Protein AF-A0A150UPK7-F1 (afdb_monomer_lite)

Foldseek 3Di:
DDQDPPDDQFDHLDDWQKDKDKWWWDDDPPDTHTDDPVRDDPPDDTDIFMKMKGFPDPADWDWDDDPVDIDIDGPDDDGDMDIQRGRDPVSNVCCCQVPPPHDDDDDDPLVPWAEDEDEPCLDDVSVVVVVVVCVVVVPDHSYYDYDCNPDDDDDPPVQVQFDADPVGHFQWFQDQQGIDTHGDPVDPRNVVVVVVVVVVVCVVPNDDDDDDPCPSVDGQADTGCPDPPCVRHPDDDDPPDDPDSVVSVVSVVVVVVVVVPDDDDDDDDDDDFDDDDPDDDDPPDPPRDPDTD

pLDDT: mean 74.43, std 22.25, range [25.3, 97.19]

Secondary structure (DSSP, 8-state):
----TT-TTS--S----EEEEEEEEEE-SS-EEEE-GGG--TT---EEEEEEEEE---S-EEEEEETTEEEEEESSS---EEEE--SSHHHHHHHHIIIII-PPPPPPGGGGS-EE--TT--SHHHHHHHHHHHHHTT----EE---GGG------GGGT-B-B-TTSSB-EEEETTEEEE-B-TTSTTHHHHHHHHHHHHHHHS--S-----STTT--SSSS-TTSS-TTTS-----TTS---THHHHHHHHHHHHHHTT-PPPP---------PPTT---SSS-S------

Sequence (293 aa):
NGDNANTVDRNIYGKHPVYYNTRYYTDGNNASTYVPWSQATLGGSYTSKTHAVHYRNAHAHEILLKPEGLAWRTLGGNIGLYLYAGPSMEKATQQYQSSTIGLPSMMQYWIFGYLQCRWGYNNWSAVEDVLANFEKFRIPLETQWNDIDWMYQLRGNDVGAFLLNPNGSEYIGAVWPGYTVFPDWLGSNTNDWWIKELTLSYQKVKFDGLWIDMSEVSSFCVGSCGSTNLTQNPVVGSISDQMNVTDAASASAYAVSIAATAAPLSSTTSYLRTTPTPGARNINYSPYAINNI

Structure (mmCIF, N/CA/C/O backbone):
data_AF-A0A150UPK7-F1
#
_entry.id   AF-A0A150UPK7-F1
#
loop_
_atom_site.group_PDB
_atom_site.id
_atom_site.type_symbol
_atom_site.label_atom_id
_atom_site.label_alt_id
_atom_site.label_comp_id
_atom_site.label_asym_id
_atom_site.label_entity_id
_atom_site.label_seq_id
_atom_site.pdbx_PDB_ins_code
_atom_site.Cartn_x
_atom_site.Cartn_y
_atom_site.Cartn_z
_atom_site.occupancy
_atom_site.B_iso_or_equiv
_atom_site.auth_seq_id
_atom_site.auth_comp_id
_atom_site.auth_asym_id
_atom_site.auth_atom_id
_atom_site.pdbx_PDB_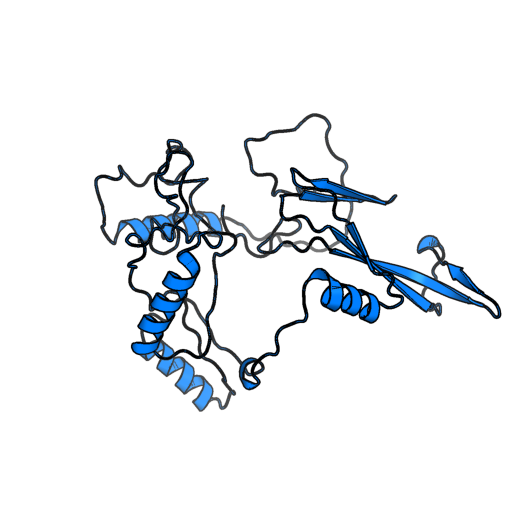model_num
ATOM 1 N N . ASN A 1 1 ? -19.643 -1.940 -1.070 1.00 45.66 1 ASN A N 1
ATOM 2 C CA . ASN A 1 1 ? -18.302 -2.316 -1.571 1.00 45.66 1 ASN A CA 1
ATOM 3 C C . ASN A 1 1 ? -17.786 -3.412 -0.663 1.00 45.66 1 ASN A C 1
ATOM 5 O O . ASN A 1 1 ? -17.388 -3.100 0.446 1.00 45.66 1 ASN A O 1
ATOM 9 N N . GLY A 1 2 ? -17.890 -4.679 -1.066 1.00 49.50 2 GLY A N 1
ATOM 10 C CA . GLY A 1 2 ? -17.335 -5.771 -0.265 1.00 49.50 2 GLY A CA 1
ATOM 11 C C . GLY A 1 2 ? -15.839 -5.888 -0.524 1.00 49.50 2 GLY A C 1
ATOM 12 O O . GLY A 1 2 ? -15.451 -6.052 -1.682 1.00 49.50 2 GLY A O 1
ATOM 13 N N . ASP A 1 3 ? -15.038 -5.779 0.533 1.00 57.06 3 ASP A N 1
ATOM 14 C CA . ASP A 1 3 ? -13.669 -6.294 0.572 1.00 57.06 3 ASP A CA 1
ATOM 15 C C . ASP A 1 3 ? -13.692 -7.743 0.059 1.00 57.06 3 ASP A C 1
ATOM 17 O O . ASP A 1 3 ? -14.458 -8.571 0.559 1.00 57.06 3 ASP A O 1
ATOM 21 N N . ASN A 1 4 ? -12.938 -8.023 -1.005 1.00 61.72 4 ASN A N 1
ATOM 22 C CA . ASN A 1 4 ? -12.944 -9.333 -1.636 1.00 61.72 4 ASN A CA 1
ATOM 23 C C . ASN A 1 4 ? -11.527 -9.895 -1.716 1.00 61.72 4 ASN A C 1
ATOM 25 O O . ASN A 1 4 ? -10.718 -9.477 -2.550 1.00 61.72 4 ASN A O 1
ATOM 29 N N . ALA A 1 5 ? -11.261 -10.871 -0.852 1.00 59.59 5 ALA A N 1
ATOM 30 C CA . ALA A 1 5 ? -9.961 -11.499 -0.719 1.00 59.59 5 ALA A CA 1
ATOM 31 C C . ALA A 1 5 ? -9.532 -12.209 -2.015 1.00 59.59 5 ALA A C 1
ATOM 33 O O . ALA A 1 5 ? -10.240 -13.065 -2.544 1.00 59.59 5 ALA A O 1
ATOM 34 N N . ASN A 1 6 ? -8.325 -11.885 -2.492 1.00 64.00 6 ASN A N 1
ATOM 35 C CA . ASN A 1 6 ? -7.583 -12.634 -3.519 1.00 64.00 6 ASN A CA 1
ATOM 36 C C . ASN A 1 6 ? -8.347 -12.929 -4.819 1.00 64.00 6 ASN A C 1
ATOM 38 O O . ASN A 1 6 ? -8.240 -14.012 -5.398 1.00 64.00 6 ASN A O 1
ATOM 42 N N . THR A 1 7 ? -9.096 -11.952 -5.320 1.00 73.12 7 THR A N 1
ATOM 43 C CA . THR A 1 7 ? -9.734 -12.078 -6.631 1.00 73.12 7 THR A CA 1
ATOM 44 C C . THR A 1 7 ? -8.713 -11.915 -7.758 1.00 73.12 7 THR A C 1
ATOM 46 O O . THR A 1 7 ? -7.941 -10.958 -7.799 1.00 73.12 7 THR A O 1
ATOM 49 N N . VAL A 1 8 ? -8.700 -12.871 -8.690 1.00 75.00 8 VAL A N 1
ATOM 50 C CA . VAL A 1 8 ? -7.857 -12.794 -9.889 1.00 75.00 8 VAL A CA 1
ATOM 51 C C . VAL A 1 8 ? -8.415 -11.714 -10.807 1.00 75.00 8 VAL A C 1
ATOM 53 O O . VAL A 1 8 ? -9.618 -11.684 -11.074 1.00 75.00 8 VAL A O 1
ATOM 56 N N . ASP A 1 9 ? -7.532 -10.829 -11.268 1.00 79.25 9 ASP A N 1
ATOM 57 C CA . ASP A 1 9 ? -7.854 -9.731 -12.176 1.00 79.25 9 ASP A CA 1
ATOM 58 C C . ASP A 1 9 ? -8.981 -8.817 -11.655 1.00 79.25 9 ASP A C 1
ATOM 60 O O . ASP A 1 9 ? -9.806 -8.295 -12.390 1.00 79.25 9 ASP A O 1
ATOM 64 N N . ARG A 1 10 ? -9.036 -8.543 -10.357 1.00 78.19 10 ARG A N 1
ATOM 65 C CA . ARG A 1 10 ? -9.811 -7.394 -9.869 1.00 78.19 10 ARG A CA 1
ATOM 66 C C . ARG A 1 10 ? -8.894 -6.429 -9.153 1.00 78.19 10 ARG A C 1
ATOM 68 O O . ARG A 1 10 ? -7.790 -6.771 -8.735 1.00 78.19 10 ARG A O 1
ATOM 75 N N . ASN A 1 11 ? -9.339 -5.185 -9.054 1.00 76.88 11 ASN A N 1
ATOM 76 C CA . ASN A 1 11 ? -8.731 -4.266 -8.110 1.00 76.88 11 ASN A CA 1
ATOM 77 C C . ASN A 1 11 ? -8.921 -4.812 -6.692 1.00 76.88 11 ASN A C 1
ATOM 79 O O . ASN A 1 11 ? -9.962 -5.372 -6.352 1.00 76.88 11 ASN A O 1
ATOM 83 N N . ILE A 1 12 ? -7.899 -4.593 -5.883 1.00 85.19 12 ILE A N 1
ATOM 84 C CA . ILE A 1 12 ? -7.857 -4.974 -4.476 1.00 85.19 12 ILE A CA 1
ATOM 85 C C . ILE A 1 12 ? -7.716 -3.695 -3.634 1.00 85.19 12 ILE A C 1
ATOM 87 O O . ILE A 1 12 ? -8.220 -2.640 -4.019 1.00 85.19 12 ILE A O 1
ATOM 91 N N . TYR A 1 13 ? -7.009 -3.778 -2.513 1.00 85.62 13 TYR A N 1
ATOM 92 C CA . TYR A 1 13 ? -6.891 -2.744 -1.478 1.00 85.62 13 TYR A CA 1
ATOM 93 C C . TYR A 1 13 ? -6.045 -1.531 -1.875 1.00 85.62 13 TYR A C 1
ATOM 95 O O . TYR A 1 13 ? -6.253 -0.420 -1.399 1.00 85.62 13 TYR A O 1
ATOM 103 N N . GLY A 1 14 ? -5.065 -1.740 -2.757 1.00 87.75 14 GLY A N 1
ATOM 104 C CA . GLY A 1 14 ? -4.056 -0.742 -3.096 1.00 87.75 14 GLY A CA 1
ATOM 105 C C . GLY A 1 14 ? -4.049 -0.361 -4.569 1.00 87.75 14 GLY A C 1
ATOM 106 O O . GLY A 1 14 ? -4.424 -1.136 -5.451 1.00 87.75 14 GLY A O 1
ATOM 107 N N . LYS A 1 15 ? -3.539 0.840 -4.845 1.00 88.50 15 LYS A N 1
ATOM 108 C CA . LYS A 1 15 ? -3.318 1.343 -6.201 1.00 88.50 15 LYS A CA 1
ATOM 109 C C . LYS A 1 15 ? -1.916 1.928 -6.324 1.00 88.50 15 LYS A C 1
ATOM 111 O O . LYS A 1 15 ? -1.624 2.986 -5.775 1.00 88.50 15 LYS A O 1
ATOM 116 N N . HIS A 1 16 ? -1.081 1.278 -7.129 1.00 92.06 16 HIS A N 1
ATOM 117 C CA . HIS A 1 16 ? 0.285 1.718 -7.409 1.00 92.06 16 HIS A CA 1
ATOM 118 C C . HIS A 1 16 ? 0.482 1.864 -8.919 1.00 92.06 16 HIS A C 1
ATOM 120 O O . HIS A 1 16 ? 0.826 0.894 -9.592 1.00 92.06 16 HIS A O 1
ATOM 126 N N . PRO A 1 17 ? 0.243 3.061 -9.484 1.00 92.88 17 PRO A N 1
ATOM 127 C CA . PRO A 1 17 ? 0.297 3.286 -10.922 1.00 92.88 17 PRO A CA 1
ATOM 128 C C . PRO A 1 17 ? 1.735 3.435 -11.428 1.00 92.88 17 PRO A C 1
ATOM 130 O O . PRO A 1 17 ? 2.116 4.466 -11.980 1.00 92.88 17 PRO A O 1
ATOM 133 N N . VAL A 1 18 ? 2.539 2.392 -11.258 1.00 92.88 18 VAL A N 1
ATOM 134 C CA . VAL A 1 18 ? 3.932 2.314 -11.695 1.00 92.88 18 VAL A CA 1
ATOM 135 C C . VAL A 1 18 ? 4.176 0.984 -12.397 1.00 92.88 18 VAL A C 1
ATOM 137 O O . VAL A 1 18 ? 3.671 -0.051 -11.971 1.00 92.88 18 VAL A O 1
ATOM 140 N N . TYR A 1 19 ? 4.964 0.998 -13.467 1.00 93.06 19 TYR A N 1
ATOM 141 C CA . TYR A 1 19 ? 5.482 -0.227 -14.069 1.00 93.06 19 TYR A CA 1
ATOM 142 C C . TYR A 1 19 ? 6.976 -0.109 -14.351 1.00 93.06 19 TYR A C 1
ATOM 144 O O . TYR A 1 19 ? 7.507 0.980 -14.578 1.00 93.06 19 TYR A O 1
ATOM 152 N N . TYR A 1 20 ? 7.633 -1.264 -14.378 1.00 92.44 20 TYR A N 1
ATOM 153 C CA . TYR A 1 20 ? 9.029 -1.423 -14.758 1.00 92.44 20 TYR A CA 1
ATOM 154 C C . TYR A 1 20 ? 9.079 -2.156 -16.092 1.00 92.44 20 TYR A C 1
ATOM 156 O O . TYR A 1 20 ? 8.382 -3.149 -16.289 1.00 92.44 20 TYR A O 1
ATOM 164 N N . ASN A 1 21 ? 9.879 -1.654 -17.026 1.00 91.50 21 ASN A N 1
ATOM 165 C CA . ASN A 1 21 ? 10.053 -2.259 -18.338 1.00 91.50 21 ASN A CA 1
ATOM 166 C C . ASN A 1 21 ? 11.530 -2.576 -18.553 1.00 91.50 21 ASN A C 1
ATOM 168 O O . ASN A 1 21 ? 12.372 -1.682 -18.701 1.00 91.50 21 ASN A O 1
ATOM 172 N N . THR A 1 22 ? 11.809 -3.875 -18.551 1.00 89.62 22 THR A N 1
ATOM 173 C CA . THR A 1 22 ? 13.134 -4.455 -18.726 1.00 89.62 22 THR A CA 1
ATOM 174 C C . THR A 1 22 ? 13.317 -4.911 -20.166 1.00 89.62 22 THR A C 1
ATOM 176 O O . THR A 1 22 ? 12.497 -5.638 -20.723 1.00 89.62 22 THR A O 1
ATOM 179 N N . ARG A 1 23 ? 14.423 -4.483 -20.771 1.00 88.50 23 ARG A N 1
ATOM 180 C CA . ARG A 1 23 ? 14.843 -4.835 -22.127 1.00 88.50 23 ARG A CA 1
ATOM 181 C C . ARG A 1 23 ? 16.188 -5.542 -22.084 1.00 88.50 23 ARG A C 1
ATOM 183 O O . ARG A 1 23 ? 17.028 -5.216 -21.248 1.00 88.50 23 ARG A O 1
ATOM 190 N N . TYR A 1 24 ? 16.393 -6.474 -23.004 1.00 89.69 24 TYR A N 1
ATOM 191 C CA . TYR A 1 24 ? 17.600 -7.292 -23.074 1.00 89.69 24 TYR A CA 1
ATOM 192 C C . TYR A 1 24 ? 18.481 -6.866 -24.240 1.00 89.69 24 TYR A C 1
ATOM 194 O O . TYR A 1 24 ? 17.989 -6.435 -25.285 1.00 89.69 24 TYR A O 1
ATOM 202 N N . TYR A 1 25 ? 19.787 -6.971 -24.037 1.00 90.25 25 TYR A N 1
ATOM 203 C CA . TYR A 1 25 ? 20.804 -6.573 -24.993 1.00 90.25 25 TYR A CA 1
ATOM 204 C C . TYR A 1 25 ? 21.920 -7.616 -25.039 1.00 90.25 25 TYR A C 1
ATOM 206 O O . TYR A 1 25 ? 22.220 -8.239 -24.026 1.00 90.25 25 TYR A O 1
ATOM 214 N N . THR A 1 26 ? 22.570 -7.777 -26.186 1.00 89.56 26 THR A N 1
ATOM 215 C CA . THR A 1 26 ? 23.888 -8.425 -26.276 1.00 89.56 26 THR A CA 1
ATOM 216 C C . THR A 1 26 ? 24.958 -7.352 -26.359 1.00 89.56 26 THR A C 1
ATOM 218 O O . THR A 1 26 ? 24.850 -6.437 -27.183 1.00 89.56 26 THR A O 1
ATOM 221 N N . ASP A 1 27 ? 25.995 -7.466 -25.539 1.00 79.50 27 ASP A N 1
ATOM 222 C CA . ASP A 1 27 ? 27.123 -6.543 -25.580 1.00 79.50 27 ASP A CA 1
ATOM 223 C C . ASP A 1 27 ? 28.135 -7.008 -26.633 1.00 79.50 27 ASP A C 1
ATOM 225 O O . ASP A 1 27 ? 28.705 -8.092 -26.537 1.00 79.50 27 ASP A O 1
ATOM 229 N N . GLY A 1 28 ? 28.314 -6.201 -27.680 1.00 73.31 28 GLY A N 1
ATOM 230 C CA . GLY A 1 28 ? 29.394 -6.359 -28.651 1.00 73.31 28 GLY A CA 1
ATOM 231 C C . GLY A 1 28 ? 30.559 -5.417 -28.343 1.00 73.31 28 GLY A C 1
ATOM 232 O O . GLY A 1 28 ? 30.430 -4.505 -27.531 1.00 73.31 28 GLY A O 1
ATOM 233 N N . ASN A 1 29 ? 31.678 -5.582 -29.055 1.00 68.69 29 ASN A N 1
ATOM 234 C CA . ASN A 1 29 ? 32.927 -4.847 -28.793 1.00 68.69 29 ASN A CA 1
ATOM 235 C C . ASN A 1 29 ? 32.793 -3.307 -28.790 1.00 68.69 29 ASN A C 1
ATOM 237 O O . ASN A 1 29 ? 33.597 -2.656 -28.135 1.00 68.69 29 ASN A O 1
ATOM 241 N N . ASN A 1 30 ? 31.795 -2.728 -29.478 1.00 67.62 30 ASN A N 1
ATOM 242 C CA . ASN A 1 30 ? 31.611 -1.269 -29.586 1.00 67.62 30 ASN A CA 1
ATOM 243 C C . ASN A 1 30 ? 30.180 -0.761 -29.285 1.00 67.62 30 ASN A C 1
ATOM 245 O O . ASN A 1 30 ? 29.977 0.451 -29.247 1.00 67.62 30 ASN A O 1
ATOM 249 N N . ALA A 1 31 ? 29.180 -1.636 -29.098 1.00 75.81 31 ALA A N 1
ATOM 250 C CA . ALA A 1 31 ? 27.795 -1.231 -28.812 1.00 75.81 31 ALA A CA 1
ATOM 251 C C . ALA A 1 31 ? 26.940 -2.381 -28.243 1.00 75.81 31 ALA A C 1
ATOM 253 O O . ALA A 1 31 ? 27.077 -3.534 -28.657 1.00 75.81 31 ALA A O 1
ATOM 254 N N . SER A 1 32 ? 25.997 -2.049 -27.351 1.00 84.25 32 SER A N 1
ATOM 255 C CA . SER A 1 32 ? 24.926 -2.964 -26.930 1.00 84.25 32 SER A CA 1
ATOM 256 C C . SER A 1 32 ? 23.825 -3.015 -27.997 1.00 84.25 32 SER A C 1
ATOM 258 O O . SER A 1 32 ? 23.256 -1.978 -28.345 1.00 84.25 32 SER A O 1
ATOM 260 N N . THR A 1 33 ? 23.466 -4.208 -28.470 1.00 89.50 33 THR A N 1
ATOM 261 C CA . THR A 1 33 ? 22.385 -4.409 -29.457 1.00 89.50 33 THR A CA 1
ATOM 262 C C . THR A 1 33 ? 21.132 -4.934 -28.768 1.00 89.50 33 THR A C 1
ATOM 264 O O . THR A 1 33 ? 21.223 -5.885 -27.999 1.00 89.50 33 THR A O 1
ATOM 267 N N . TYR A 1 34 ? 19.973 -4.310 -29.004 1.00 90.31 34 TYR A N 1
ATOM 268 C CA . TYR A 1 34 ? 18.698 -4.744 -28.417 1.00 90.31 34 TYR A CA 1
ATOM 269 C C . TYR A 1 34 ? 18.269 -6.107 -28.970 1.00 90.31 34 TYR A C 1
ATOM 271 O O . TYR A 1 34 ? 18.292 -6.313 -30.182 1.00 90.31 34 TYR A O 1
ATOM 279 N N . VAL A 1 35 ? 17.825 -6.994 -28.080 1.00 89.88 35 VAL A N 1
ATOM 280 C CA . VAL A 1 35 ? 17.313 -8.326 -28.412 1.00 89.88 35 VAL A CA 1
ATOM 281 C C . VAL A 1 35 ? 15.818 -8.376 -28.088 1.00 89.88 35 VAL A C 1
ATOM 283 O O . VAL A 1 35 ? 15.447 -8.372 -26.908 1.00 89.88 35 VAL A O 1
ATOM 286 N N . PRO A 1 36 ? 14.931 -8.409 -29.098 1.00 85.75 36 PRO A N 1
ATOM 287 C CA . PRO A 1 36 ? 13.516 -8.644 -28.861 1.00 85.75 36 PRO A CA 1
ATOM 288 C C . PRO A 1 36 ? 13.294 -10.082 -28.382 1.00 85.75 36 PRO A C 1
ATOM 290 O O . PRO A 1 36 ? 14.027 -10.996 -28.754 1.00 85.75 36 PRO A O 1
ATOM 293 N N . TRP A 1 37 ? 12.233 -10.294 -27.599 1.00 76.75 37 TRP A N 1
ATOM 294 C CA . TRP A 1 37 ? 11.854 -11.614 -27.075 1.00 76.75 37 TRP A CA 1
ATOM 295 C C . TRP A 1 37 ? 11.824 -12.710 -28.152 1.00 76.75 37 TRP A C 1
ATOM 297 O O . TRP A 1 37 ? 12.321 -13.806 -27.925 1.00 76.75 37 TRP A O 1
ATOM 307 N N . SER A 1 38 ? 11.306 -12.402 -29.344 1.00 84.00 38 SER A N 1
ATOM 308 C CA . SER A 1 38 ? 11.216 -13.352 -30.461 1.00 84.00 38 SER A CA 1
ATOM 309 C C . SER A 1 38 ? 12.569 -13.828 -31.002 1.00 84.00 38 SER A C 1
ATOM 311 O O . SER A 1 38 ? 12.606 -14.795 -31.756 1.00 84.00 38 SER A O 1
ATOM 313 N N . GLN A 1 39 ? 13.665 -13.153 -30.648 1.00 86.12 39 GLN A N 1
ATOM 314 C CA . GLN A 1 39 ? 15.034 -13.485 -31.050 1.00 86.12 39 GLN A CA 1
ATOM 315 C C . GLN A 1 39 ? 15.887 -13.975 -29.870 1.00 86.12 39 GLN A C 1
ATOM 317 O O . GLN A 1 39 ? 17.059 -14.300 -30.054 1.00 86.12 39 GLN A O 1
ATOM 322 N N . ALA A 1 40 ? 15.327 -14.017 -28.658 1.00 84.25 40 ALA A N 1
ATOM 323 C CA . ALA A 1 40 ? 16.025 -14.526 -27.490 1.00 84.25 40 ALA A CA 1
ATOM 324 C C . ALA A 1 40 ? 16.081 -16.061 -27.529 1.00 84.25 40 ALA A C 1
ATOM 326 O O . ALA A 1 40 ? 15.096 -16.731 -27.833 1.00 84.25 40 ALA A O 1
ATOM 327 N N . THR A 1 41 ? 17.237 -16.625 -27.189 1.00 85.12 41 THR A N 1
ATOM 328 C CA . THR A 1 41 ? 17.461 -18.072 -27.118 1.00 85.12 41 THR A CA 1
ATOM 329 C C . THR A 1 41 ? 17.657 -18.504 -25.674 1.00 85.12 41 THR A C 1
ATOM 331 O O . THR A 1 41 ? 18.339 -17.827 -24.900 1.00 85.12 41 THR A O 1
ATOM 334 N N . LEU A 1 42 ? 17.111 -19.666 -25.317 1.00 82.75 42 LEU A N 1
ATOM 335 C CA . LEU A 1 42 ? 17.345 -20.275 -24.010 1.00 82.75 42 LEU A CA 1
ATOM 336 C C . LEU A 1 42 ? 18.854 -20.514 -23.805 1.00 82.75 42 LEU A C 1
ATOM 338 O O . LEU A 1 42 ? 19.506 -21.100 -24.664 1.00 82.75 42 LEU A O 1
ATOM 342 N N . GLY A 1 43 ? 19.405 -20.041 -22.684 1.00 81.31 43 GLY A N 1
ATOM 343 C CA . GLY A 1 43 ? 20.840 -20.140 -22.375 1.00 81.31 43 GLY A CA 1
ATOM 344 C C . GLY A 1 43 ? 21.724 -19.036 -22.974 1.00 81.31 43 GLY A C 1
ATOM 345 O O . GLY A 1 43 ? 22.937 -19.071 -22.781 1.00 81.31 43 GLY A O 1
ATOM 346 N N . GLY A 1 44 ? 21.150 -18.051 -23.675 1.00 82.81 44 GLY A N 1
ATOM 347 C CA . GLY A 1 44 ? 21.889 -16.875 -24.144 1.00 82.81 44 GLY A CA 1
ATOM 348 C C . GLY A 1 44 ? 22.351 -15.967 -22.996 1.00 82.81 44 GLY A C 1
ATOM 349 O O . GLY A 1 44 ? 21.675 -15.848 -21.972 1.00 82.81 44 GLY A O 1
ATOM 350 N N . SER A 1 45 ? 23.500 -15.309 -23.173 1.00 85.94 45 SER A N 1
ATOM 351 C CA . SER A 1 45 ? 23.991 -14.282 -22.247 1.00 85.94 45 SER A CA 1
ATOM 352 C C . SER A 1 45 ? 23.512 -12.905 -22.702 1.00 85.94 45 SER A C 1
ATOM 354 O O . SER A 1 45 ? 23.788 -12.490 -23.829 1.00 85.94 45 SER A O 1
ATOM 356 N N . TYR A 1 46 ? 22.778 -12.213 -21.831 1.00 88.00 46 TYR A N 1
ATOM 357 C CA . TYR A 1 46 ? 22.188 -10.911 -22.120 1.00 88.00 46 TYR A CA 1
ATOM 358 C C . TYR A 1 46 ? 22.411 -9.941 -20.966 1.00 88.00 46 TYR A C 1
ATOM 360 O O . TYR A 1 46 ? 22.295 -10.304 -19.795 1.00 88.00 46 TYR A O 1
ATOM 368 N N . THR A 1 47 ? 22.612 -8.677 -21.311 1.00 89.12 47 THR A N 1
ATOM 369 C CA . THR A 1 47 ? 22.611 -7.557 -20.376 1.00 89.12 47 THR A CA 1
ATOM 370 C C . THR A 1 47 ? 21.221 -6.941 -20.346 1.00 89.12 47 THR A C 1
ATOM 372 O O . THR A 1 47 ? 20.674 -6.547 -21.378 1.00 89.12 47 THR A O 1
ATOM 375 N N . SER A 1 48 ? 20.621 -6.861 -19.159 1.00 89.19 48 SER A N 1
ATOM 376 C CA . SER A 1 48 ? 19.309 -6.238 -18.980 1.00 89.19 48 SER A CA 1
ATOM 377 C C . SER A 1 48 ? 19.441 -4.744 -18.681 1.00 89.19 48 SER A C 1
ATOM 379 O O . SER A 1 48 ? 20.346 -4.311 -17.967 1.00 89.19 48 SER A O 1
ATOM 381 N N . LYS A 1 49 ? 18.533 -3.940 -19.239 1.00 89.38 49 LYS A N 1
ATOM 382 C CA . LYS A 1 49 ? 18.359 -2.525 -18.898 1.00 89.38 49 LYS A CA 1
ATOM 383 C C . LYS A 1 49 ? 16.891 -2.261 -18.597 1.00 89.38 49 LYS A C 1
ATOM 385 O O . LYS A 1 49 ? 16.019 -2.633 -19.380 1.00 89.38 49 LYS A O 1
ATOM 390 N N . THR A 1 50 ? 16.621 -1.605 -17.481 1.00 91.31 50 THR A N 1
ATOM 391 C CA . THR A 1 50 ? 15.279 -1.351 -16.960 1.00 91.31 50 THR A CA 1
ATOM 392 C C . THR A 1 50 ? 15.052 0.141 -16.820 1.00 91.31 50 THR A C 1
ATOM 394 O O . THR A 1 50 ? 15.880 0.842 -16.249 1.00 91.31 50 THR A O 1
ATOM 397 N N . HIS A 1 51 ? 13.902 0.605 -17.292 1.00 94.69 51 HIS A N 1
ATOM 398 C CA . HIS A 1 51 ? 13.348 1.907 -16.932 1.00 94.69 51 HIS A CA 1
ATOM 399 C C . HIS A 1 51 ? 12.017 1.699 -16.209 1.00 94.69 51 HIS A C 1
ATOM 401 O O . HIS A 1 51 ? 11.412 0.628 -16.312 1.00 94.69 51 HIS A O 1
ATOM 407 N N . ALA A 1 52 ? 11.546 2.716 -15.497 1.00 94.81 52 ALA A N 1
ATOM 408 C CA . ALA A 1 52 ? 10.230 2.698 -14.873 1.00 94.81 52 ALA A CA 1
ATOM 409 C C . ALA A 1 52 ? 9.419 3.931 -15.264 1.00 94.81 52 ALA A C 1
ATOM 411 O O . ALA A 1 52 ? 9.976 4.993 -15.549 1.00 94.81 52 ALA A O 1
ATOM 412 N N . VAL A 1 53 ? 8.099 3.779 -15.280 1.00 96.00 53 VAL A N 1
ATOM 413 C CA . VAL A 1 53 ? 7.162 4.873 -15.530 1.00 96.00 53 VAL A CA 1
ATOM 414 C C . VAL A 1 53 ? 6.119 4.872 -14.430 1.00 96.00 53 VAL A C 1
ATOM 416 O O . VAL A 1 53 ? 5.486 3.848 -14.180 1.00 96.00 53 VAL A O 1
ATOM 419 N N . HIS A 1 54 ? 5.936 6.020 -13.790 1.00 95.06 54 HIS A N 1
ATOM 420 C CA . HIS A 1 54 ? 4.915 6.235 -12.773 1.00 95.06 54 HIS A CA 1
ATOM 421 C C . HIS A 1 54 ? 3.924 7.292 -13.252 1.00 95.06 54 HIS A C 1
ATOM 423 O O . HIS A 1 54 ? 4.313 8.399 -13.637 1.00 95.06 54 HIS A O 1
ATOM 429 N N . TYR A 1 55 ? 2.637 6.955 -13.219 1.00 95.44 55 TYR A N 1
ATOM 430 C CA . TYR A 1 55 ? 1.560 7.890 -13.494 1.00 95.44 55 TYR A CA 1
ATOM 431 C C . TYR A 1 55 ? 0.992 8.443 -12.189 1.00 95.44 55 TYR A C 1
ATOM 433 O O . TYR A 1 55 ? 0.151 7.823 -11.539 1.00 95.44 55 TYR A O 1
ATOM 441 N N . ARG A 1 56 ? 1.426 9.648 -11.817 1.00 94.06 56 ARG A N 1
ATOM 442 C CA . ARG A 1 56 ? 1.008 10.311 -10.582 1.00 94.06 56 ARG A CA 1
ATOM 443 C C . ARG A 1 56 ? -0.416 10.852 -10.717 1.00 94.06 56 ARG A C 1
ATOM 445 O O . ARG A 1 56 ? -0.619 12.026 -11.018 1.00 94.06 56 ARG A O 1
ATOM 452 N N . ASN A 1 57 ? -1.400 9.986 -10.496 1.00 92.69 57 ASN A N 1
ATOM 453 C CA . ASN A 1 57 ? -2.816 10.339 -10.486 1.00 92.69 57 ASN A CA 1
ATOM 454 C C . ASN A 1 57 ? -3.598 9.459 -9.495 1.00 92.69 57 ASN A C 1
ATOM 456 O O . ASN A 1 57 ? -3.541 8.229 -9.565 1.00 92.69 57 ASN A O 1
ATOM 460 N N . ALA A 1 58 ? -4.357 10.090 -8.595 1.00 90.31 58 ALA A N 1
ATOM 461 C CA . ALA A 1 58 ? -5.179 9.412 -7.592 1.00 90.31 58 ALA A CA 1
ATOM 462 C C . ALA A 1 58 ? -6.520 8.891 -8.146 1.00 90.31 58 ALA A C 1
ATOM 464 O O . ALA A 1 58 ? -7.003 7.862 -7.683 1.00 90.31 58 ALA A O 1
ATOM 465 N N . HIS A 1 59 ? -7.073 9.511 -9.194 1.00 91.69 59 HIS A N 1
ATOM 466 C CA . HIS A 1 59 ? -8.379 9.157 -9.762 1.00 91.69 59 HIS A CA 1
ATOM 467 C C . HIS A 1 59 ? -8.413 7.731 -10.302 1.00 91.69 59 HIS A C 1
ATOM 469 O O . HIS A 1 59 ? -7.399 7.210 -10.773 1.00 91.69 59 HIS A O 1
ATOM 475 N N . ALA A 1 60 ? -9.595 7.118 -10.277 1.00 86.75 60 ALA A N 1
ATOM 476 C CA . ALA A 1 60 ? -9.807 5.800 -10.852 1.00 86.75 60 ALA A CA 1
ATOM 477 C C . ALA A 1 60 ? -9.324 5.756 -12.310 1.00 86.75 60 ALA A C 1
ATOM 479 O O . ALA A 1 60 ? -9.640 6.628 -13.128 1.00 86.75 60 ALA A O 1
ATOM 480 N N . HIS A 1 61 ? -8.535 4.732 -12.611 1.00 87.50 61 HIS A N 1
ATOM 481 C CA . HIS A 1 61 ? -8.050 4.470 -13.950 1.00 87.50 61 HIS A CA 1
ATOM 482 C C . HIS A 1 61 ? -7.945 2.978 -14.203 1.00 87.50 61 HIS A C 1
ATOM 484 O O . HIS A 1 61 ? -7.877 2.172 -13.277 1.00 87.50 61 HIS A O 1
ATOM 490 N N . GLU A 1 62 ? -7.863 2.644 -15.477 1.00 89.06 62 GLU A N 1
ATOM 491 C CA . GLU A 1 62 ? -7.540 1.317 -15.967 1.00 89.06 62 GLU A CA 1
ATOM 492 C C . GLU A 1 62 ? -6.279 1.379 -16.832 1.00 89.06 62 GLU A C 1
ATOM 494 O O . GLU A 1 62 ? -5.996 2.382 -17.505 1.00 89.06 62 GLU A O 1
ATOM 499 N N . ILE A 1 63 ? -5.518 0.288 -16.805 1.00 88.62 63 ILE A N 1
ATOM 500 C CA . ILE A 1 63 ? -4.274 0.136 -17.550 1.00 88.62 63 ILE A CA 1
ATOM 501 C C . ILE A 1 63 ? -4.484 -0.997 -18.547 1.00 88.62 63 ILE A C 1
ATOM 503 O O . ILE A 1 63 ? -4.607 -2.160 -18.173 1.00 88.62 63 ILE A O 1
ATOM 507 N N . LEU A 1 64 ? -4.537 -0.655 -19.830 1.00 89.50 64 LEU A N 1
ATOM 508 C CA . LEU A 1 64 ? -4.660 -1.635 -20.897 1.00 89.50 64 LEU A CA 1
ATOM 509 C C . LEU A 1 64 ? -3.281 -2.039 -21.398 1.00 89.50 64 LEU A C 1
ATOM 511 O O . LEU A 1 64 ? -2.590 -1.232 -22.023 1.00 89.50 64 LEU A O 1
ATOM 515 N N . LEU A 1 65 ? -2.924 -3.305 -21.195 1.00 85.94 65 LEU A N 1
ATOM 516 C CA . LEU A 1 65 ? -1.750 -3.907 -21.815 1.00 85.94 65 LEU A CA 1
ATOM 517 C C . LEU A 1 65 ? -2.138 -4.596 -23.130 1.00 85.94 65 LEU A C 1
ATOM 519 O O . LEU A 1 65 ? -2.911 -5.562 -23.155 1.00 85.94 65 LEU A O 1
ATOM 523 N N . LYS A 1 66 ? -1.590 -4.104 -24.237 1.00 85.00 66 LYS A N 1
ATOM 524 C CA . LYS A 1 66 ? -1.750 -4.655 -25.584 1.00 85.00 66 LYS A CA 1
ATOM 525 C C . LYS A 1 66 ? -0.405 -5.182 -26.101 1.00 85.00 66 LYS A C 1
ATOM 527 O O . LYS A 1 66 ? 0.633 -4.734 -25.616 1.00 85.00 66 LYS A O 1
ATOM 532 N N . PRO A 1 67 ? -0.396 -6.103 -27.081 1.00 81.75 67 PRO A N 1
ATOM 533 C CA . PRO A 1 67 ? 0.846 -6.577 -27.697 1.00 81.75 67 PRO A CA 1
ATOM 534 C C . PRO A 1 67 ? 1.745 -5.442 -28.208 1.00 81.75 67 PRO A C 1
ATOM 536 O O . PRO A 1 67 ? 2.964 -5.504 -28.077 1.00 81.75 67 PRO A O 1
ATOM 539 N N . GLU A 1 68 ? 1.139 -4.390 -28.756 1.00 82.38 68 GLU A N 1
ATOM 540 C CA . GLU A 1 68 ? 1.822 -3.236 -29.338 1.00 82.38 68 GLU A CA 1
ATOM 541 C C . GLU A 1 68 ? 2.174 -2.126 -28.335 1.00 82.38 68 GLU A C 1
ATOM 543 O O . GLU A 1 68 ? 2.933 -1.217 -28.671 1.00 82.38 68 GLU A O 1
ATOM 548 N N . GLY A 1 69 ? 1.643 -2.163 -27.108 1.00 82.62 69 GLY A N 1
ATOM 549 C CA . GLY A 1 69 ? 1.910 -1.112 -26.132 1.00 82.62 69 GLY A CA 1
ATOM 550 C C . GLY A 1 69 ? 0.949 -1.062 -24.952 1.00 82.62 69 GLY A C 1
ATOM 551 O O . GLY A 1 69 ? 0.145 -1.960 -24.716 1.00 82.62 69 GLY A O 1
ATOM 552 N N . LEU A 1 70 ? 1.040 0.027 -24.195 1.00 89.38 70 LEU A N 1
ATOM 553 C CA . LEU A 1 70 ? 0.275 0.242 -22.973 1.00 89.38 70 LEU A CA 1
ATOM 554 C C . LEU A 1 70 ? -0.516 1.548 -23.074 1.00 89.38 70 LEU A C 1
ATOM 556 O O . LEU A 1 70 ? 0.017 2.565 -23.516 1.00 89.38 70 LEU A O 1
ATOM 560 N N . ALA A 1 71 ? -1.778 1.525 -22.646 1.00 91.06 71 ALA A N 1
ATOM 561 C CA . ALA A 1 71 ? -2.634 2.707 -22.592 1.00 91.06 71 ALA A CA 1
ATOM 562 C C . ALA A 1 71 ? -3.225 2.903 -21.191 1.00 91.06 71 ALA A C 1
ATOM 564 O O . ALA A 1 71 ? -3.845 1.996 -20.638 1.00 91.06 71 ALA A O 1
ATOM 565 N N . TRP A 1 72 ? -3.077 4.112 -20.650 1.00 90.50 72 TRP A N 1
ATOM 566 C CA . TRP A 1 72 ? -3.725 4.546 -19.413 1.00 90.50 72 TRP A CA 1
ATOM 567 C C . TRP A 1 72 ? -5.042 5.242 -19.753 1.00 90.50 72 TRP A C 1
ATOM 569 O O . TRP A 1 72 ? -5.052 6.160 -20.575 1.00 90.50 72 TRP A O 1
ATOM 579 N N . ARG A 1 73 ? -6.146 4.847 -19.116 1.00 92.00 73 ARG A N 1
ATOM 580 C CA . ARG A 1 73 ? -7.437 5.544 -19.231 1.00 92.00 73 ARG A CA 1
ATOM 581 C C . ARG A 1 73 ? -7.887 5.970 -17.840 1.00 92.00 73 ARG A C 1
ATOM 583 O O . ARG A 1 73 ? -8.147 5.116 -17.003 1.00 92.00 73 ARG A O 1
ATOM 590 N N . THR A 1 74 ? -7.943 7.277 -17.589 1.00 90.88 74 THR A N 1
ATOM 591 C CA . THR A 1 74 ? -8.322 7.857 -16.289 1.00 90.88 74 THR A CA 1
ATOM 592 C C . THR A 1 74 ? -9.668 8.564 -16.377 1.00 90.88 74 THR A C 1
ATOM 594 O O . THR A 1 74 ? -9.994 9.139 -17.415 1.00 90.88 74 THR A O 1
ATOM 597 N N . LEU A 1 75 ? -10.436 8.546 -15.286 1.00 91.81 75 LEU A N 1
ATOM 598 C CA . LEU A 1 75 ? -11.700 9.282 -15.183 1.00 91.81 75 LEU A CA 1
ATOM 599 C C . LEU A 1 75 ? -11.512 10.764 -14.829 1.00 91.81 75 LEU A C 1
ATOM 601 O O . LEU A 1 75 ? -12.449 11.544 -14.962 1.00 91.81 75 LEU A O 1
ATOM 605 N N . GLY A 1 76 ? -10.322 11.165 -14.379 1.00 90.44 76 GLY A N 1
ATOM 606 C CA . GLY A 1 76 ? -10.062 12.547 -13.986 1.00 90.44 76 GLY A CA 1
ATOM 607 C C . GLY A 1 76 ? -8.602 12.833 -13.659 1.00 90.44 76 GLY A C 1
ATOM 608 O O . GLY A 1 76 ? -7.720 11.990 -13.853 1.00 90.44 76 GLY A O 1
ATOM 609 N N . GLY A 1 77 ? -8.358 14.040 -13.151 1.00 92.62 77 GLY A N 1
ATOM 610 C CA . GLY A 1 77 ? -7.026 14.556 -12.844 1.00 92.62 77 GLY A CA 1
ATOM 611 C C . GLY A 1 77 ? -6.232 14.977 -14.083 1.00 92.62 77 GLY A C 1
ATOM 612 O O . GLY A 1 77 ? -6.765 15.118 -15.181 1.00 92.62 77 GLY A O 1
ATOM 613 N N . ASN A 1 78 ? -4.935 15.194 -13.892 1.00 92.31 78 ASN A N 1
ATOM 614 C CA . ASN A 1 78 ? -3.998 15.602 -14.935 1.00 92.31 78 ASN A CA 1
ATOM 615 C C . ASN A 1 78 ? -3.140 14.426 -15.441 1.00 92.31 78 ASN A C 1
ATOM 617 O O . ASN A 1 78 ? -3.080 13.347 -14.845 1.00 92.31 78 ASN A O 1
ATOM 621 N N . ILE A 1 79 ? -2.436 14.639 -16.556 1.00 93.31 79 ILE A N 1
ATOM 622 C CA . ILE A 1 79 ? -1.421 13.704 -17.059 1.00 93.31 79 ILE A CA 1
ATOM 623 C C . ILE A 1 79 ? -0.063 14.062 -16.431 1.00 93.31 79 ILE A C 1
ATOM 625 O O . ILE A 1 79 ? 0.667 14.893 -16.957 1.00 93.31 79 ILE A O 1
ATOM 629 N N . GLY A 1 80 ? 0.261 13.462 -15.280 1.00 93.75 80 GLY A N 1
ATOM 630 C CA . GLY A 1 80 ? 1.563 13.575 -14.612 1.00 93.75 80 GLY A CA 1
ATOM 631 C C . GLY A 1 80 ? 2.401 12.302 -14.747 1.00 93.75 80 GLY A C 1
ATOM 632 O O . GLY A 1 80 ? 2.370 11.454 -13.856 1.00 93.75 80 GLY A O 1
ATOM 633 N N . LEU A 1 81 ? 3.131 12.152 -15.855 1.00 94.62 81 LEU A N 1
ATOM 634 C CA . LEU A 1 81 ? 4.007 11.000 -16.102 1.00 94.62 81 LEU A CA 1
ATOM 635 C C . LEU A 1 81 ? 5.448 11.292 -15.673 1.00 94.62 81 LEU A C 1
ATOM 637 O O . LEU A 1 81 ? 6.044 12.274 -16.109 1.00 94.62 81 LEU A O 1
ATOM 641 N N . TYR A 1 82 ? 6.012 10.396 -14.868 1.00 96.94 82 TYR A N 1
ATOM 642 C CA . TYR A 1 82 ? 7.410 10.414 -14.447 1.00 96.94 82 TYR A CA 1
ATOM 643 C C . TYR A 1 82 ? 8.137 9.229 -15.073 1.00 96.94 82 TYR A C 1
ATOM 645 O O . TYR A 1 82 ? 7.647 8.101 -15.002 1.00 96.94 82 TYR A O 1
ATOM 653 N N . LEU A 1 83 ? 9.292 9.485 -15.689 1.00 97.19 83 LEU A N 1
ATOM 654 C CA . LEU A 1 83 ? 10.123 8.468 -16.326 1.00 97.19 83 LEU A CA 1
ATOM 655 C C . LEU A 1 83 ? 11.445 8.351 -15.567 1.00 97.19 83 LEU A C 1
ATOM 657 O O . LEU A 1 83 ? 12.186 9.325 -15.438 1.00 97.19 83 LEU A O 1
ATOM 661 N N . TYR A 1 84 ? 11.748 7.147 -15.096 1.00 97.12 84 TYR A N 1
ATOM 662 C CA . TYR A 1 84 ? 12.967 6.823 -14.364 1.00 97.12 84 TYR A CA 1
ATOM 663 C C . TYR A 1 84 ? 13.884 6.012 -15.271 1.00 97.12 84 TYR A C 1
ATOM 665 O O . TYR A 1 84 ? 13.538 4.907 -15.693 1.00 97.12 84 TYR A O 1
ATOM 673 N N . ALA A 1 85 ? 15.040 6.580 -15.603 1.00 96.75 85 ALA A N 1
ATOM 674 C CA . ALA A 1 85 ? 15.927 6.058 -16.638 1.00 96.75 85 ALA A CA 1
ATOM 675 C C . ALA A 1 85 ? 16.637 4.740 -16.267 1.00 96.75 85 ALA A C 1
ATOM 677 O O . ALA A 1 85 ? 17.160 4.071 -17.156 1.00 96.75 85 ALA A O 1
ATOM 678 N N . GLY A 1 86 ? 16.692 4.368 -14.983 1.00 93.56 86 GLY A N 1
ATOM 679 C CA . GLY A 1 86 ? 17.475 3.218 -14.527 1.00 93.56 86 GLY A CA 1
ATOM 680 C C . GLY A 1 86 ? 18.981 3.511 -14.519 1.00 93.56 86 GLY A C 1
ATOM 681 O O . GLY A 1 86 ? 19.371 4.519 -13.922 1.00 93.56 86 GLY A O 1
ATOM 682 N N . PRO A 1 87 ? 19.852 2.662 -15.113 1.00 93.00 87 PRO A N 1
ATOM 683 C CA . PRO A 1 87 ? 19.554 1.632 -16.120 1.00 93.00 87 PRO A CA 1
ATOM 684 C C . PRO A 1 87 ? 19.270 0.235 -15.554 1.00 93.00 87 PRO A C 1
ATOM 686 O O . PRO A 1 87 ? 18.946 -0.664 -16.318 1.00 93.00 87 PRO A O 1
ATOM 689 N N . SER A 1 88 ? 19.416 0.019 -14.248 1.00 91.19 88 SER A N 1
ATOM 690 C CA . SER A 1 88 ? 19.049 -1.240 -13.594 1.00 91.19 88 SER A CA 1
ATOM 691 C C . SER A 1 88 ? 17.709 -1.099 -12.869 1.00 91.19 88 SER A C 1
ATOM 693 O O . SER A 1 88 ? 17.236 0.020 -12.642 1.00 91.19 88 SER A O 1
ATOM 695 N N . MET A 1 89 ? 17.087 -2.219 -12.493 1.00 90.81 89 MET A N 1
ATOM 696 C CA . MET A 1 89 ? 15.836 -2.184 -11.726 1.00 90.81 89 MET A CA 1
ATOM 697 C C . MET A 1 89 ? 16.039 -1.484 -10.378 1.00 90.81 89 MET A C 1
ATOM 699 O O . MET A 1 89 ? 15.229 -0.647 -9.991 1.00 90.81 89 MET A O 1
ATOM 703 N N . GLU A 1 90 ? 17.161 -1.742 -9.709 1.00 91.38 90 GLU A N 1
ATOM 704 C CA . GLU A 1 90 ? 17.531 -1.108 -8.444 1.00 91.38 90 GLU A CA 1
ATOM 705 C C . GLU A 1 90 ? 17.661 0.408 -8.612 1.00 91.38 90 GLU A C 1
ATOM 707 O O . GLU A 1 90 ? 17.124 1.168 -7.808 1.00 91.38 90 GLU A O 1
ATOM 712 N N . LYS A 1 91 ? 18.317 0.870 -9.686 1.00 94.62 91 LYS A N 1
ATOM 713 C CA . LYS A 1 91 ? 18.469 2.305 -9.965 1.00 94.62 91 LYS A CA 1
ATOM 714 C C . LYS A 1 91 ? 17.144 2.975 -10.306 1.00 94.62 91 LYS A C 1
ATOM 716 O O . LYS A 1 91 ? 16.887 4.067 -9.805 1.00 94.62 91 LYS A O 1
ATOM 721 N N . ALA A 1 92 ? 16.292 2.327 -11.099 1.00 92.25 92 ALA A N 1
ATOM 722 C CA . ALA A 1 92 ? 14.960 2.841 -11.407 1.00 92.25 92 ALA A CA 1
ATOM 723 C C . ALA A 1 92 ? 14.099 2.951 -10.134 1.00 92.25 92 ALA A C 1
ATOM 725 O O . ALA A 1 92 ? 13.440 3.967 -9.921 1.00 92.25 92 ALA A O 1
ATOM 726 N N . THR A 1 93 ? 14.170 1.962 -9.238 1.00 93.94 93 THR A N 1
ATOM 727 C CA . THR A 1 93 ? 13.483 1.993 -7.937 1.00 93.94 93 THR A CA 1
ATOM 728 C C . THR A 1 93 ? 14.026 3.086 -7.019 1.00 93.94 93 THR A C 1
ATOM 730 O O . THR A 1 93 ? 13.240 3.831 -6.439 1.00 93.94 93 THR A O 1
ATOM 733 N N . GLN A 1 94 ? 15.350 3.255 -6.932 1.00 95.06 94 GLN A N 1
ATOM 734 C CA . GLN A 1 94 ? 15.970 4.344 -6.164 1.00 95.06 94 GLN A CA 1
ATOM 735 C C . GLN A 1 94 ? 15.523 5.718 -6.674 1.00 95.06 94 GLN A C 1
ATOM 737 O O . GLN A 1 94 ? 15.209 6.599 -5.874 1.00 95.06 94 GLN A O 1
ATOM 742 N N . GLN A 1 95 ? 15.459 5.906 -7.995 1.00 96.69 95 GLN A N 1
ATOM 743 C CA . GLN A 1 95 ? 14.971 7.142 -8.610 1.00 96.69 95 GLN A CA 1
ATOM 744 C C . GLN A 1 95 ? 13.497 7.383 -8.270 1.00 96.69 95 GLN A C 1
ATOM 746 O O . GLN A 1 95 ? 13.141 8.492 -7.881 1.00 96.69 95 GLN A O 1
ATOM 751 N N . TYR A 1 96 ? 12.652 6.353 -8.350 1.00 95.62 96 TYR A N 1
ATOM 752 C CA . TYR A 1 96 ? 11.235 6.438 -7.991 1.00 95.62 96 TYR A CA 1
ATOM 753 C C . TYR A 1 96 ? 11.030 6.863 -6.527 1.00 95.62 96 TYR A C 1
ATOM 755 O O . TYR A 1 96 ? 10.322 7.837 -6.252 1.00 95.62 96 TYR A O 1
ATOM 763 N N . GLN A 1 97 ? 11.720 6.195 -5.600 1.00 95.19 97 GLN A N 1
ATOM 764 C CA . GLN A 1 97 ? 11.619 6.450 -4.162 1.00 95.19 97 GLN A CA 1
ATOM 765 C C . GLN A 1 97 ? 12.173 7.822 -3.767 1.00 95.19 97 GLN A C 1
ATOM 767 O O . GLN A 1 97 ? 11.480 8.615 -3.136 1.00 95.19 97 GLN A O 1
ATOM 772 N N . SER A 1 98 ? 13.399 8.144 -4.186 1.00 94.75 98 SER A N 1
ATOM 773 C CA . SER A 1 98 ? 14.069 9.383 -3.764 1.00 94.75 98 SER A CA 1
ATOM 774 C C . SER A 1 98 ? 13.477 10.657 -4.375 1.00 94.75 98 SER A C 1
ATOM 776 O O . SER A 1 98 ? 13.672 11.732 -3.816 1.00 94.75 98 SER A O 1
ATOM 778 N N . SER A 1 99 ? 12.754 10.558 -5.497 1.00 93.75 99 SER A N 1
ATOM 779 C CA . SER A 1 99 ? 12.205 11.734 -6.187 1.00 93.75 99 SER A CA 1
ATOM 780 C C . SER A 1 99 ? 10.708 11.963 -5.987 1.00 93.75 99 SER A C 1
ATOM 782 O O . SER A 1 99 ? 10.280 13.114 -6.001 1.00 93.75 99 SER A O 1
ATOM 784 N N . THR A 1 100 ? 9.894 10.901 -5.887 1.00 92.38 100 THR A N 1
ATOM 785 C CA . THR A 1 100 ? 8.440 11.032 -6.105 1.00 92.38 100 THR A CA 1
ATOM 786 C C . THR A 1 100 ? 7.580 10.514 -4.958 1.00 92.38 100 THR A C 1
ATOM 788 O O . THR A 1 100 ? 6.564 11.142 -4.667 1.00 92.38 100 THR A O 1
ATOM 791 N N . ILE A 1 101 ? 7.947 9.394 -4.324 1.00 92.44 101 ILE A N 1
ATOM 792 C CA . ILE A 1 101 ? 7.083 8.732 -3.323 1.00 92.44 101 ILE A CA 1
ATOM 793 C C . ILE A 1 101 ? 7.669 8.662 -1.909 1.00 92.44 101 ILE A C 1
ATOM 795 O O . ILE A 1 101 ? 6.961 8.274 -0.986 1.00 92.44 101 ILE A O 1
ATOM 799 N N . GLY A 1 102 ? 8.929 9.058 -1.728 1.00 93.81 102 GLY A N 1
ATOM 800 C CA . GLY A 1 102 ? 9.629 8.948 -0.453 1.00 93.81 102 GLY A CA 1
ATOM 801 C C . GLY A 1 102 ? 10.349 7.610 -0.277 1.00 93.81 102 GLY A C 1
ATOM 802 O O . GLY A 1 102 ? 10.161 6.652 -1.031 1.00 93.81 102 GLY A O 1
ATOM 803 N N . LEU A 1 103 ? 11.229 7.573 0.723 1.00 93.81 103 LEU A N 1
ATOM 804 C CA . LEU A 1 103 ? 11.958 6.368 1.109 1.00 93.81 103 LEU A CA 1
ATOM 805 C C . LEU A 1 103 ? 11.087 5.499 2.031 1.00 93.81 103 LEU A C 1
ATOM 807 O O . LEU A 1 103 ? 10.313 6.055 2.812 1.00 93.81 103 LEU A O 1
ATOM 811 N N . PRO A 1 104 ? 11.225 4.160 1.988 1.00 92.06 104 PRO A N 1
ATOM 812 C CA . PRO A 1 104 ? 10.594 3.289 2.974 1.00 92.06 104 PRO A CA 1
ATOM 813 C C . PRO A 1 104 ? 10.979 3.691 4.402 1.00 92.06 104 PRO A C 1
ATOM 815 O O . PRO A 1 104 ? 12.151 3.959 4.680 1.00 92.06 104 PRO A O 1
ATOM 818 N N . SER A 1 105 ? 10.001 3.715 5.306 1.00 92.94 105 SER A N 1
ATOM 819 C CA . SER A 1 105 ? 10.242 3.972 6.727 1.00 92.94 105 SER A CA 1
ATOM 820 C C . SER A 1 105 ? 11.136 2.892 7.342 1.00 92.94 105 SER A C 1
ATOM 822 O O . SER A 1 105 ? 11.054 1.718 6.976 1.00 92.94 105 SER A O 1
ATOM 824 N N . MET A 1 106 ? 11.982 3.285 8.296 1.00 94.56 106 MET A N 1
ATOM 825 C CA . MET A 1 106 ? 12.801 2.343 9.061 1.00 94.56 106 MET A CA 1
ATOM 826 C C . MET A 1 106 ? 11.917 1.606 10.073 1.00 94.56 106 MET A C 1
ATOM 828 O O . MET A 1 106 ? 11.205 2.248 10.843 1.00 94.56 106 MET A O 1
ATOM 832 N N . MET A 1 107 ? 11.961 0.275 10.049 1.00 93.69 107 MET A N 1
ATOM 833 C CA . MET A 1 107 ? 11.160 -0.576 10.931 1.00 93.69 107 MET A CA 1
ATOM 834 C C . MET A 1 107 ? 11.910 -0.876 12.228 1.00 93.69 107 MET A C 1
ATOM 836 O O . MET A 1 107 ? 13.103 -1.181 12.209 1.00 93.69 107 MET A O 1
ATOM 840 N N . GLN A 1 108 ? 11.207 -0.832 13.357 1.00 93.44 108 GLN A N 1
ATOM 841 C CA . GLN A 1 108 ? 11.738 -1.247 14.652 1.00 93.44 108 GLN A CA 1
ATOM 842 C C . GLN A 1 108 ? 12.142 -2.726 14.610 1.00 93.44 108 GLN A C 1
ATOM 844 O O . GLN A 1 108 ? 11.466 -3.546 13.997 1.00 93.44 108 GLN A O 1
ATOM 849 N N . TYR A 1 109 ? 13.235 -3.080 15.291 1.00 94.56 109 TYR A N 1
ATOM 850 C CA . TYR A 1 109 ? 13.837 -4.413 15.173 1.00 94.56 109 TYR A CA 1
ATOM 851 C C . TYR A 1 109 ? 12.879 -5.563 15.534 1.00 94.56 109 TYR A C 1
ATOM 853 O O . TYR A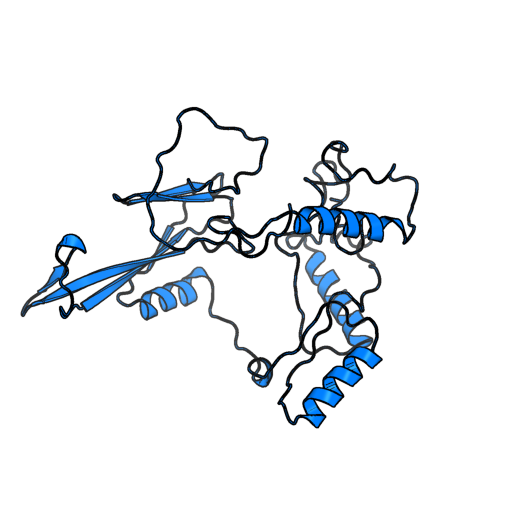 1 109 ? 12.860 -6.582 14.850 1.00 94.56 109 TYR A O 1
ATOM 861 N N . TRP A 1 110 ? 12.046 -5.380 16.563 1.00 93.12 110 TRP A N 1
ATOM 862 C CA . TRP A 1 110 ? 11.081 -6.386 17.018 1.00 93.12 110 TRP A CA 1
ATOM 863 C C . TRP A 1 110 ? 10.008 -6.723 15.962 1.00 93.12 110 TRP A C 1
ATOM 865 O O . TRP A 1 110 ? 9.450 -7.812 15.980 1.00 93.12 110 TRP A O 1
ATOM 875 N N . ILE A 1 111 ? 9.763 -5.858 14.968 1.00 92.69 111 ILE A N 1
ATOM 876 C CA . ILE A 1 111 ? 8.794 -6.128 13.885 1.00 92.69 111 ILE A CA 1
ATOM 877 C C . ILE A 1 111 ? 9.239 -7.307 13.004 1.00 92.69 111 ILE A C 1
ATOM 879 O O . ILE A 1 111 ? 8.415 -7.944 12.353 1.00 92.69 111 ILE A O 1
ATOM 883 N N . PHE A 1 112 ? 10.535 -7.630 12.983 1.00 92.56 112 PHE A N 1
ATOM 884 C CA . PHE A 1 112 ? 11.051 -8.789 12.251 1.00 92.56 112 PHE A CA 1
ATOM 885 C C . PHE A 1 112 ? 10.868 -10.118 13.002 1.00 92.56 112 PHE A C 1
ATOM 887 O O . PHE A 1 112 ? 11.183 -11.173 12.447 1.00 92.56 112 PHE A O 1
ATOM 894 N N . GLY A 1 113 ? 10.391 -10.081 14.249 1.00 91.81 113 GLY A N 1
ATOM 895 C CA . GLY A 1 113 ? 10.040 -11.266 15.023 1.00 91.81 113 GLY A CA 1
ATOM 896 C C . GLY A 1 113 ? 8.708 -11.886 14.592 1.00 91.81 113 GLY A C 1
ATOM 897 O O . GLY A 1 113 ? 7.979 -11.354 13.756 1.00 91.81 113 GLY A O 1
ATOM 898 N N . TYR A 1 114 ? 8.383 -13.051 15.153 1.00 92.69 114 TYR A N 1
ATOM 899 C CA . TYR A 1 114 ? 7.125 -13.728 14.843 1.00 92.69 114 TYR A CA 1
ATOM 900 C C . TYR A 1 114 ? 5.935 -13.000 15.483 1.00 92.69 114 TYR A C 1
ATOM 902 O O . TYR A 1 114 ? 5.986 -12.630 16.659 1.00 92.69 114 TYR A O 1
ATOM 910 N N . LEU A 1 115 ? 4.858 -12.842 14.715 1.00 93.00 115 LEU A N 1
ATOM 911 C CA . LEU A 1 115 ? 3.631 -12.159 15.114 1.00 93.00 115 LEU A CA 1
ATOM 912 C C . LEU A 1 115 ? 2.458 -13.141 15.089 1.00 93.00 115 LEU A C 1
ATOM 914 O O . LEU A 1 115 ? 2.226 -13.805 14.079 1.00 93.00 115 LEU A O 1
ATOM 918 N N . GLN A 1 116 ? 1.702 -13.203 16.186 1.00 90.44 116 GLN A N 1
ATOM 919 C CA . GLN A 1 116 ? 0.494 -14.019 16.307 1.00 90.44 116 GLN A CA 1
ATOM 920 C C . GLN A 1 116 ? -0.743 -13.122 16.376 1.00 90.44 116 GLN A C 1
ATOM 922 O O . GLN A 1 116 ? -0.830 -12.227 17.214 1.00 90.44 116 GLN A O 1
ATOM 927 N N . CYS A 1 117 ? -1.725 -13.394 15.519 1.00 86.19 117 CYS A N 1
ATOM 928 C CA . CYS A 1 117 ? -3.007 -12.697 15.488 1.00 86.19 117 CYS A CA 1
ATOM 929 C C . CYS A 1 117 ? -4.129 -13.675 15.133 1.00 86.19 117 CYS A C 1
ATOM 931 O O . CYS A 1 117 ? -3.900 -14.670 14.438 1.00 86.19 117 CYS A O 1
ATOM 933 N N . ARG A 1 118 ? -5.341 -13.393 15.607 1.00 80.25 118 ARG A N 1
ATOM 934 C CA . ARG A 1 118 ? -6.560 -14.091 15.207 1.00 80.25 118 ARG A CA 1
ATOM 935 C C . ARG A 1 118 ? -7.775 -13.236 15.561 1.00 80.25 118 ARG A C 1
ATOM 937 O O . ARG A 1 118 ? -7.849 -12.723 16.672 1.00 80.25 118 ARG A O 1
ATOM 944 N N . TRP A 1 119 ? -8.758 -13.196 14.666 1.00 71.81 119 TRP A N 1
ATOM 945 C CA . TRP A 1 119 ? -10.112 -12.768 15.009 1.00 71.81 119 TRP A CA 1
ATOM 946 C C . TRP A 1 119 ? -10.839 -13.842 15.833 1.00 71.81 119 TRP A C 1
ATOM 948 O O . TRP A 1 119 ? -10.918 -15.010 15.422 1.00 71.81 119 TRP A O 1
ATOM 958 N N . GLY A 1 120 ? -11.372 -13.457 16.994 1.00 72.44 120 GLY A N 1
ATOM 959 C CA . GLY A 1 120 ? -12.125 -14.337 17.888 1.00 72.44 120 GLY A CA 1
ATOM 960 C C . GLY A 1 120 ? -11.376 -14.693 19.170 1.00 72.44 120 GLY A C 1
ATOM 961 O O . GLY A 1 120 ? -11.656 -15.733 19.778 1.00 72.44 120 GLY A O 1
ATOM 962 N N . TYR A 1 121 ? -10.425 -13.857 19.600 1.00 76.81 121 TYR A N 1
ATOM 963 C CA . TYR A 1 121 ? -9.912 -13.905 20.970 1.00 76.81 121 TYR A CA 1
ATOM 964 C C . TYR A 1 121 ? -10.935 -13.245 21.896 1.00 76.81 121 TYR A C 1
ATOM 966 O O . TYR A 1 121 ? -10.813 -12.093 22.294 1.00 76.81 121 TYR A O 1
ATOM 974 N N . ASN A 1 122 ? -11.978 -14.005 22.230 1.00 73.25 122 ASN A N 1
ATOM 975 C CA . ASN A 1 122 ? -13.181 -13.484 22.888 1.00 73.25 122 ASN A CA 1
ATOM 976 C C . ASN A 1 122 ? -12.945 -12.893 24.292 1.00 73.25 122 ASN A C 1
ATOM 978 O O . ASN A 1 122 ? -13.840 -12.259 24.847 1.00 73.25 122 ASN A O 1
ATOM 982 N N . ASN A 1 123 ? -11.799 -13.171 24.919 1.00 80.31 123 ASN A N 1
ATOM 983 C CA . ASN A 1 123 ? -11.418 -12.634 26.222 1.00 80.31 123 ASN A CA 1
ATOM 984 C C . ASN A 1 123 ? -9.906 -12.775 26.462 1.00 80.31 123 ASN A C 1
ATOM 986 O O . ASN A 1 123 ? -9.197 -13.453 25.719 1.00 80.31 123 ASN A O 1
ATOM 990 N N . TRP A 1 124 ? -9.435 -12.160 27.548 1.00 85.19 124 TRP A N 1
ATOM 991 C CA . TRP A 1 124 ? -8.031 -12.179 27.958 1.00 85.19 124 TRP A CA 1
ATOM 992 C C . TRP A 1 124 ? -7.480 -13.591 28.209 1.00 85.19 124 TRP A C 1
ATOM 994 O O . TRP A 1 124 ? -6.370 -13.884 27.777 1.00 85.19 124 TRP A O 1
ATOM 1004 N N . SER A 1 125 ? -8.257 -14.493 28.815 1.00 90.19 125 SER A N 1
ATOM 1005 C CA . SER A 1 125 ? -7.801 -15.865 29.088 1.00 90.19 125 SER A CA 1
ATOM 1006 C C . SER A 1 125 ? -7.466 -16.639 27.811 1.00 90.19 125 SER A C 1
ATOM 1008 O O . SER A 1 125 ? -6.49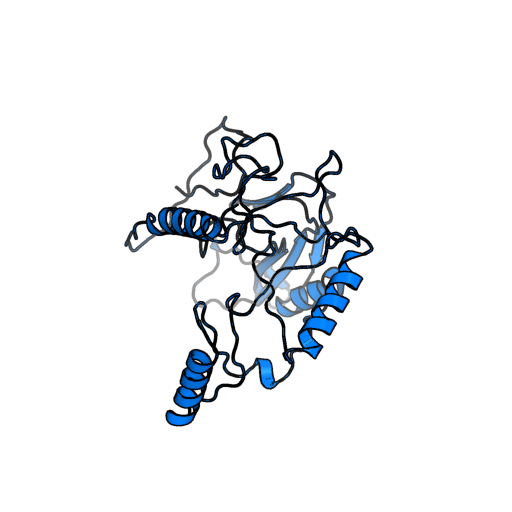8 -17.391 27.784 1.00 90.19 125 SER A O 1
ATOM 1010 N N . ALA A 1 126 ? -8.200 -16.404 26.718 1.00 87.06 126 ALA A N 1
ATOM 1011 C CA . ALA A 1 126 ? -7.871 -16.996 25.423 1.00 87.06 126 ALA A CA 1
ATOM 1012 C C . ALA A 1 126 ? -6.513 -16.510 24.882 1.00 87.06 126 ALA A C 1
ATOM 1014 O O . ALA A 1 126 ? -5.802 -17.272 24.231 1.00 87.06 126 ALA A O 1
ATOM 1015 N N . VAL A 1 127 ? -6.146 -15.254 25.154 1.00 87.69 127 VAL A N 1
ATOM 1016 C CA . VAL A 1 127 ? -4.840 -14.692 24.783 1.00 87.69 127 VAL A CA 1
ATOM 1017 C C . VAL A 1 127 ? -3.740 -15.270 25.674 1.00 87.69 127 VAL A C 1
ATOM 1019 O O . VAL A 1 127 ? -2.703 -15.688 25.163 1.00 87.69 127 VAL A O 1
ATOM 1022 N N . GLU A 1 128 ? -3.972 -15.365 26.986 1.00 92.31 128 GLU A N 1
ATOM 1023 C CA . GLU A 1 128 ? -3.036 -15.993 27.931 1.00 92.31 128 GLU A CA 1
ATOM 1024 C C . GLU A 1 128 ? -2.713 -17.438 27.537 1.00 92.31 128 GLU A C 1
ATOM 1026 O O . GLU A 1 128 ? -1.543 -17.820 27.510 1.00 92.31 128 GLU A O 1
ATOM 1031 N N . ASP A 1 129 ? -3.723 -18.221 27.152 1.00 93.25 129 ASP A N 1
ATOM 1032 C CA . ASP A 1 129 ? -3.540 -19.600 26.694 1.00 93.25 129 ASP A CA 1
ATOM 1033 C C . ASP A 1 129 ? -2.670 -19.684 25.431 1.00 93.25 129 ASP A C 1
ATOM 1035 O O . ASP A 1 129 ? -1.869 -20.612 25.279 1.00 93.25 129 ASP A O 1
ATOM 1039 N N . VAL A 1 130 ? -2.790 -18.723 24.510 1.00 90.81 130 VAL A N 1
ATOM 1040 C CA . VAL A 1 130 ? -1.921 -18.647 23.327 1.00 90.81 130 VAL A CA 1
ATOM 1041 C C . VAL A 1 130 ? -0.478 -18.409 23.761 1.00 90.81 130 VAL A C 1
ATOM 1043 O O . VAL A 1 130 ? 0.395 -19.197 23.392 1.00 90.81 130 VAL A O 1
ATOM 1046 N N . LEU A 1 131 ? -0.232 -17.394 24.592 1.00 92.38 131 LEU A N 1
ATOM 1047 C CA . LEU A 1 131 ? 1.109 -17.064 25.083 1.00 92.38 131 LEU A CA 1
ATOM 1048 C C . LEU A 1 131 ? 1.747 -18.247 25.826 1.00 92.38 131 LEU A C 1
ATOM 1050 O O . LEU A 1 131 ? 2.878 -18.633 25.521 1.00 92.38 131 LEU A O 1
ATOM 1054 N N . ALA A 1 132 ? 0.991 -18.884 26.723 1.00 94.62 132 ALA A N 1
ATOM 1055 C CA . ALA A 1 132 ? 1.438 -20.048 27.480 1.00 94.62 132 ALA A CA 1
ATOM 1056 C C . ALA A 1 132 ? 1.805 -21.228 26.568 1.00 94.62 132 ALA A C 1
ATOM 1058 O O . ALA A 1 132 ? 2.751 -21.964 26.850 1.00 94.62 132 ALA A O 1
ATOM 1059 N N . ASN A 1 133 ? 1.096 -21.415 25.450 1.00 94.56 133 ASN A N 1
ATOM 1060 C CA . ASN A 1 133 ? 1.431 -22.455 24.481 1.00 94.56 133 ASN A CA 1
ATOM 1061 C C . ASN A 1 133 ? 2.715 -22.137 23.701 1.00 94.56 133 ASN A C 1
ATOM 1063 O O . ASN A 1 133 ? 3.552 -23.030 23.555 1.00 94.56 133 ASN A O 1
ATOM 1067 N N . PHE A 1 134 ? 2.918 -20.898 23.239 1.00 96.25 134 PHE A N 1
ATOM 1068 C CA . PHE A 1 134 ? 4.177 -20.502 22.588 1.00 96.25 134 PHE A CA 1
ATOM 1069 C C . PHE A 1 134 ? 5.377 -20.716 23.517 1.00 96.25 134 PHE A C 1
ATOM 1071 O O . PHE A 1 134 ? 6.367 -21.333 23.113 1.00 96.25 134 PHE A O 1
ATOM 1078 N N . GLU A 1 135 ? 5.251 -20.316 24.785 1.00 95.00 135 GLU A N 1
ATOM 1079 C CA . GLU A 1 135 ? 6.271 -20.554 25.808 1.00 95.00 135 GLU A CA 1
ATOM 1080 C C . GLU A 1 135 ? 6.509 -22.054 26.039 1.00 95.00 135 GLU A C 1
ATOM 1082 O O . GLU A 1 135 ? 7.644 -22.534 25.950 1.00 95.00 135 GLU A O 1
ATOM 1087 N N . LYS A 1 136 ? 5.438 -22.827 26.260 1.00 96.81 136 LYS A N 1
ATOM 1088 C CA . LYS A 1 136 ? 5.490 -24.279 26.495 1.00 96.81 136 LYS A CA 1
ATOM 1089 C C . LYS A 1 136 ? 6.210 -25.029 25.378 1.00 96.81 136 LYS A C 1
ATOM 1091 O O . LYS A 1 136 ? 6.988 -25.942 25.657 1.00 96.81 136 LYS A O 1
ATOM 1096 N N . PHE A 1 137 ? 5.950 -24.666 24.124 1.00 97.06 137 PHE A N 1
ATOM 1097 C CA . PHE A 1 137 ? 6.575 -25.292 22.958 1.00 97.06 137 PHE A CA 1
ATOM 1098 C C . PHE A 1 137 ? 7.896 -24.634 22.548 1.00 97.06 137 PHE A C 1
ATOM 1100 O O . PHE A 1 137 ? 8.532 -25.104 21.606 1.00 97.06 137 PHE A O 1
ATOM 1107 N N . ARG A 1 138 ? 8.345 -23.602 23.278 1.00 94.75 138 ARG A N 1
ATOM 1108 C CA . ARG A 1 138 ? 9.570 -22.835 23.005 1.00 94.75 138 ARG A CA 1
ATOM 1109 C C . ARG A 1 138 ? 9.609 -22.291 21.577 1.00 94.75 138 ARG A C 1
ATOM 1111 O O . ARG A 1 138 ? 10.651 -22.317 20.923 1.00 94.75 138 ARG A O 1
ATOM 1118 N N . ILE A 1 139 ? 8.463 -21.820 21.097 1.00 95.31 139 ILE A N 1
ATOM 1119 C CA . ILE A 1 139 ? 8.341 -21.139 19.811 1.00 95.31 139 ILE A CA 1
ATOM 1120 C C . ILE A 1 139 ? 8.486 -19.640 20.097 1.00 95.31 139 ILE A C 1
ATOM 1122 O O . ILE A 1 139 ? 7.685 -19.109 20.867 1.00 95.31 139 ILE A O 1
ATOM 1126 N N . PRO A 1 140 ? 9.490 -18.949 19.528 1.00 94.19 140 PRO A N 1
ATOM 1127 C CA . PRO A 1 140 ? 9.633 -17.511 19.716 1.00 94.19 140 PRO A CA 1
ATOM 1128 C C . PRO A 1 140 ? 8.388 -16.771 19.221 1.00 94.19 140 PRO A C 1
ATOM 1130 O O . PRO A 1 140 ? 7.966 -16.962 18.081 1.00 94.19 140 PRO A O 1
ATOM 1133 N N . LEU A 1 141 ? 7.827 -15.926 20.081 1.00 91.62 141 LEU A N 1
ATOM 1134 C CA . LEU A 1 141 ? 6.729 -15.021 19.772 1.00 91.62 141 LEU A CA 1
ATOM 1135 C C . LEU A 1 141 ? 7.144 -13.625 20.223 1.00 91.62 141 LEU A C 1
ATOM 1137 O O . LEU A 1 141 ? 7.392 -13.415 21.407 1.00 91.62 141 LEU A O 1
ATOM 1141 N N . GLU A 1 142 ? 7.224 -12.694 19.278 1.00 94.88 142 GLU A N 1
ATOM 1142 C CA . GLU A 1 142 ? 7.675 -11.327 19.542 1.00 94.88 142 GLU A CA 1
ATOM 1143 C C . GLU A 1 142 ? 6.491 -10.384 19.763 1.00 94.88 142 GLU A C 1
ATOM 1145 O O . GLU A 1 142 ? 6.570 -9.455 20.562 1.00 94.88 142 GLU A O 1
ATOM 1150 N N . THR A 1 143 ? 5.370 -10.602 19.064 1.00 91.62 143 THR A N 1
ATOM 1151 C CA . THR A 1 143 ? 4.206 -9.712 19.172 1.00 91.62 143 THR A CA 1
ATOM 1152 C C . THR A 1 143 ? 2.884 -10.468 19.110 1.00 91.62 143 THR A C 1
ATOM 1154 O O . THR A 1 143 ? 2.623 -11.226 18.177 1.00 91.62 143 THR A O 1
ATOM 1157 N N . GLN A 1 144 ? 2.014 -10.209 20.085 1.00 91.06 144 GLN A N 1
ATOM 1158 C CA . GLN A 1 144 ? 0.635 -10.693 20.123 1.00 91.06 144 GLN A CA 1
ATOM 1159 C C . GLN A 1 144 ? -0.321 -9.576 19.694 1.00 91.06 144 GLN A C 1
ATOM 1161 O O . GLN A 1 144 ? -0.264 -8.470 20.226 1.00 91.06 144 GLN A O 1
ATOM 1166 N N . TRP A 1 145 ? -1.207 -9.869 18.745 1.00 86.12 145 TRP A N 1
ATOM 1167 C CA . TRP A 1 145 ? -2.198 -8.934 18.211 1.00 86.12 145 TRP A CA 1
ATOM 1168 C C . TRP A 1 145 ? -3.608 -9.411 18.552 1.00 86.12 145 TRP A C 1
ATOM 1170 O O . TRP A 1 145 ? -3.882 -10.613 18.564 1.00 86.12 145 TRP A O 1
ATOM 1180 N N . ASN A 1 146 ? -4.504 -8.461 18.799 1.00 75.44 146 ASN A N 1
ATOM 1181 C CA . ASN A 1 146 ? -5.933 -8.705 18.962 1.00 75.44 146 ASN A CA 1
ATOM 1182 C C . ASN A 1 146 ? -6.676 -7.970 17.848 1.00 75.44 146 ASN A C 1
ATOM 1184 O O . ASN A 1 146 ? -6.310 -6.842 17.513 1.00 75.44 146 ASN A O 1
ATOM 1188 N N . ASP A 1 147 ? -7.692 -8.618 17.291 1.00 69.19 147 ASP A N 1
ATOM 1189 C CA . ASP A 1 147 ? -8.590 -8.024 16.300 1.00 69.19 147 ASP A CA 1
ATOM 1190 C C . ASP A 1 147 ? -9.597 -7.077 16.995 1.00 69.19 147 ASP A C 1
ATOM 1192 O O . ASP A 1 147 ? -9.368 -6.636 18.121 1.00 69.19 147 ASP A O 1
ATOM 1196 N N . ILE A 1 148 ? -10.735 -6.762 16.381 1.00 64.25 148 ILE A N 1
ATOM 1197 C CA . ILE A 1 148 ? -11.764 -5.840 16.897 1.00 64.25 148 ILE A CA 1
ATOM 1198 C C . ILE A 1 148 ? -12.410 -6.245 18.240 1.00 64.25 148 ILE A C 1
ATOM 1200 O O . ILE A 1 148 ? -13.179 -5.468 18.807 1.00 64.25 148 ILE A O 1
ATOM 1204 N N . ASP A 1 149 ? -12.094 -7.431 18.769 1.00 60.47 149 ASP A N 1
ATOM 1205 C CA . ASP A 1 149 ? -12.709 -8.052 19.951 1.00 60.47 149 ASP A CA 1
ATOM 1206 C C . ASP A 1 149 ? -12.620 -7.188 21.238 1.00 60.47 149 ASP A C 1
ATOM 1208 O O . ASP A 1 149 ? -13.402 -7.378 22.170 1.00 60.47 149 ASP A O 1
ATOM 1212 N N . TRP A 1 150 ? -11.699 -6.215 21.310 1.00 62.41 150 TRP A N 1
ATOM 1213 C CA . TRP A 1 150 ? -11.459 -5.374 22.498 1.00 62.41 150 TRP A CA 1
ATOM 1214 C C . TRP A 1 150 ? -12.100 -3.970 22.455 1.00 62.41 150 TRP A C 1
ATOM 1216 O O . TRP A 1 150 ? -11.949 -3.198 23.408 1.00 62.41 150 TRP A O 1
ATOM 1226 N N . MET A 1 151 ? -12.787 -3.594 21.371 1.00 61.66 151 MET A N 1
ATOM 1227 C CA . MET A 1 151 ? -13.206 -2.204 21.122 1.00 61.66 151 MET A CA 1
ATOM 1228 C C . MET A 1 151 ? -14.554 -1.822 21.781 1.00 61.66 151 MET A C 1
ATOM 1230 O O . MET A 1 151 ? -15.503 -2.600 21.783 1.00 61.66 151 MET A O 1
ATOM 1234 N N . TYR A 1 152 ? -14.680 -0.575 22.272 1.00 58.34 152 TYR A N 1
ATOM 1235 C CA . TYR A 1 152 ? -15.950 0.045 22.715 1.00 58.34 152 TYR A CA 1
ATOM 1236 C C . TYR A 1 152 ? -16.111 1.466 22.125 1.00 58.34 152 TYR A C 1
ATOM 1238 O O . TYR A 1 152 ? -15.125 2.189 21.986 1.00 58.34 152 TYR A O 1
ATOM 1246 N N . GLN A 1 153 ? -17.345 1.843 21.758 1.00 57.59 153 GLN A N 1
ATOM 1247 C CA . GLN A 1 153 ? -17.714 2.934 20.826 1.00 57.59 153 GLN A CA 1
ATOM 1248 C C . GLN A 1 153 ? -17.379 4.395 21.246 1.00 57.59 153 GLN A C 1
ATOM 1250 O O . GLN A 1 153 ? -17.047 4.695 22.394 1.00 57.59 153 GLN A O 1
ATOM 1255 N N . LEU A 1 154 ? -17.465 5.289 20.242 1.00 60.50 154 LEU A N 1
ATOM 1256 C CA . LEU A 1 154 ? -16.646 6.485 19.941 1.00 60.50 154 LEU A CA 1
ATOM 1257 C C . LEU A 1 154 ? -17.252 7.864 20.327 1.00 60.50 154 LEU A C 1
ATOM 1259 O O . LEU A 1 154 ? -18.450 7.986 20.554 1.00 60.50 154 LEU A O 1
ATOM 1263 N N . ARG A 1 155 ? -16.397 8.914 20.338 1.00 61.00 155 ARG A N 1
ATOM 1264 C CA . ARG A 1 155 ? -16.662 10.330 20.730 1.00 61.00 155 ARG A CA 1
ATOM 1265 C C . ARG A 1 155 ? -16.363 11.390 19.633 1.00 61.00 155 ARG A C 1
ATOM 1267 O O . ARG A 1 155 ? -15.951 12.501 19.948 1.00 61.00 155 ARG A O 1
ATOM 1274 N N . GLY A 1 156 ? -16.453 11.062 18.343 1.00 61.00 156 GLY A N 1
ATOM 1275 C CA . GLY A 1 156 ? -15.923 11.940 17.276 1.00 61.00 156 GLY A CA 1
ATOM 1276 C C . GLY A 1 156 ? -16.843 13.049 16.738 1.00 61.00 156 GLY A C 1
ATOM 1277 O O . GLY A 1 156 ? -16.347 13.948 16.060 1.00 61.00 156 GLY A O 1
ATOM 1278 N N . ASN A 1 157 ? -18.151 13.034 17.030 1.00 70.31 157 ASN A N 1
ATOM 1279 C CA . ASN A 1 157 ? -19.102 13.983 16.422 1.00 70.31 157 ASN A CA 1
ATOM 1280 C C . ASN A 1 157 ? -18.836 15.445 16.829 1.00 70.31 157 ASN A C 1
ATOM 1282 O O . ASN A 1 157 ? -18.992 16.347 16.010 1.00 70.31 157 ASN A O 1
ATOM 1286 N N . ASP A 1 158 ? -18.368 15.684 18.059 1.00 76.12 158 ASP A N 1
ATOM 1287 C CA . ASP A 1 158 ? -18.246 17.032 18.642 1.00 76.12 158 ASP A CA 1
ATOM 1288 C C . ASP A 1 158 ? -17.230 17.946 17.931 1.00 76.12 158 ASP A C 1
ATOM 1290 O O . ASP A 1 158 ? -17.258 19.163 18.111 1.00 76.12 158 ASP A O 1
ATOM 1294 N N . VAL A 1 159 ? -16.312 17.379 17.140 1.00 79.25 159 VAL A N 1
ATOM 1295 C CA . VAL A 1 159 ? -15.193 18.117 16.519 1.00 79.25 159 VAL A CA 1
ATOM 1296 C C . VAL A 1 159 ? -15.253 18.156 14.991 1.00 79.25 159 VAL A C 1
ATOM 1298 O O . VAL A 1 159 ? -14.333 18.674 14.352 1.00 79.25 159 VAL A O 1
ATOM 1301 N N . GLY A 1 160 ? -16.329 17.628 14.396 1.00 82.88 160 GLY A N 1
ATOM 1302 C CA . GLY A 1 160 ? -16.509 17.600 12.943 1.00 82.88 160 GLY A CA 1
ATOM 1303 C C . GLY A 1 160 ? -15.412 16.814 12.218 1.00 82.88 160 GLY A C 1
ATOM 1304 O O . GLY A 1 160 ? -14.930 17.256 11.182 1.00 82.88 160 GLY A O 1
ATOM 1305 N N . ALA A 1 161 ? -14.978 15.682 12.783 1.00 84.25 161 ALA A N 1
ATOM 1306 C CA . ALA A 1 161 ? -13.896 14.856 12.233 1.00 84.25 161 ALA A CA 1
ATOM 1307 C C . ALA A 1 161 ? -14.338 13.912 11.099 1.00 84.25 161 ALA A C 1
ATOM 1309 O O . ALA A 1 161 ? -13.520 13.146 10.594 1.00 84.25 161 ALA A O 1
ATOM 1310 N N . PHE A 1 162 ? -15.620 13.906 10.726 1.00 85.75 162 PHE A N 1
ATOM 1311 C CA . PHE A 1 162 ? -16.200 12.892 9.846 1.00 85.75 162 PHE A CA 1
ATOM 1312 C C . PHE A 1 162 ? -16.571 13.425 8.463 1.00 85.75 162 PHE A C 1
ATOM 1314 O O . PHE A 1 162 ? -16.916 14.593 8.295 1.00 85.75 162 PHE A O 1
ATOM 1321 N N . LEU A 1 163 ? -16.545 12.528 7.477 1.00 86.25 163 LEU A N 1
ATOM 1322 C CA . LEU A 1 163 ? -17.002 12.782 6.117 1.00 86.25 163 LEU A CA 1
ATOM 1323 C C . LEU A 1 163 ? -18.488 13.149 6.095 1.00 86.25 163 LEU A C 1
ATOM 1325 O O . LEU A 1 163 ? -19.311 12.549 6.791 1.00 86.25 163 LEU A O 1
ATOM 1329 N N . LEU A 1 164 ? -18.832 14.093 5.221 1.00 87.12 164 LEU A N 1
ATOM 1330 C CA . LEU A 1 164 ? -20.195 14.574 5.017 1.00 87.12 164 LEU A CA 1
ATOM 1331 C C . LEU A 1 164 ? -20.688 14.237 3.603 1.00 87.12 164 LEU A C 1
ATOM 1333 O O . LEU A 1 164 ? -19.928 14.207 2.635 1.00 87.12 164 LEU A O 1
ATOM 1337 N N . ASN A 1 165 ? -21.991 14.020 3.472 1.00 83.81 165 ASN A N 1
ATOM 1338 C CA . ASN A 1 165 ? -22.699 13.995 2.200 1.00 83.81 165 ASN A CA 1
ATOM 1339 C C . ASN A 1 165 ? -22.771 15.416 1.598 1.00 83.81 165 ASN A C 1
ATOM 1341 O O . ASN A 1 165 ? -22.643 16.407 2.320 1.00 83.81 165 ASN A O 1
ATOM 1345 N N . PRO A 1 166 ? -23.090 15.558 0.295 1.00 85.69 166 PRO A N 1
ATOM 1346 C CA . PRO A 1 166 ? -23.213 16.871 -0.351 1.00 85.69 166 PRO A CA 1
ATOM 1347 C C . PRO A 1 166 ? -24.250 17.818 0.275 1.00 85.69 166 PRO A C 1
ATOM 1349 O O . PRO A 1 166 ? -24.151 19.030 0.118 1.00 85.69 166 PRO A O 1
ATOM 1352 N N . ASN A 1 167 ? -25.253 17.278 0.970 1.00 83.00 167 ASN A N 1
ATOM 1353 C CA . ASN A 1 167 ? -26.272 18.052 1.687 1.00 83.00 167 ASN A CA 1
ATOM 1354 C C . ASN A 1 167 ? -25.827 18.485 3.103 1.00 83.00 167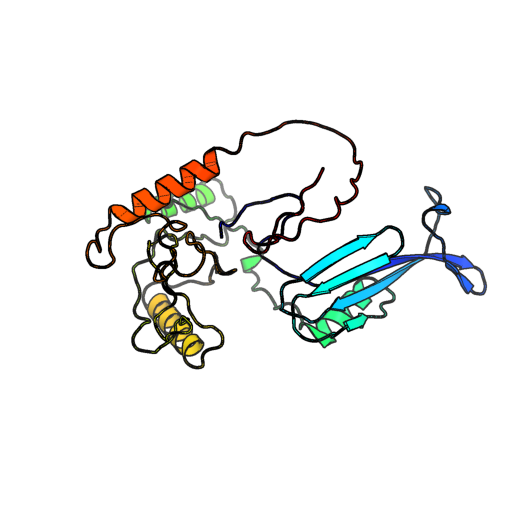 ASN A C 1
ATOM 1356 O O . ASN A 1 167 ? -26.618 19.098 3.815 1.00 83.00 167 ASN A O 1
ATOM 1360 N N . GLY A 1 168 ? -24.600 18.149 3.515 1.00 84.38 168 GLY A N 1
ATOM 1361 C CA . GLY A 1 168 ? -24.023 18.479 4.818 1.00 84.38 168 GLY A CA 1
ATOM 1362 C C . GLY A 1 168 ? -24.315 17.484 5.946 1.00 84.38 168 GLY A C 1
ATOM 1363 O O . GLY A 1 168 ? -23.785 17.673 7.036 1.00 84.38 168 GLY A O 1
ATOM 1364 N N . SER A 1 169 ? -25.118 16.434 5.730 1.00 81.75 169 SER A N 1
ATOM 1365 C CA . SER A 1 169 ? -25.303 15.380 6.742 1.00 81.75 169 SER A CA 1
ATOM 1366 C C . SER A 1 169 ? -24.107 14.428 6.785 1.00 81.75 169 SER A C 1
ATOM 1368 O O . SER A 1 169 ? -23.404 14.288 5.791 1.00 81.75 169 SER A O 1
ATOM 1370 N N . GLU A 1 170 ? -23.882 13.729 7.897 1.00 81.75 170 GLU A N 1
ATOM 1371 C CA . GLU A 1 170 ? -22.787 12.754 8.003 1.00 81.75 170 GLU A CA 1
ATOM 1372 C C . GLU A 1 170 ? -22.918 11.629 6.965 1.00 81.75 170 GLU A C 1
ATOM 1374 O O . GLU A 1 170 ? -24.013 11.127 6.679 1.00 81.75 170 GLU A O 1
ATOM 1379 N N . TYR A 1 171 ? -21.796 11.227 6.372 1.00 82.62 171 TYR A N 1
ATOM 1380 C CA . TYR A 1 171 ? -21.748 10.062 5.500 1.00 82.62 171 TYR A CA 1
ATOM 1381 C C . TYR A 1 171 ? -21.796 8.799 6.363 1.00 82.62 171 TYR A C 1
ATOM 1383 O O . TYR A 1 171 ? -20.828 8.462 7.046 1.00 82.62 171 TYR A O 1
ATOM 1391 N N . ILE A 1 172 ? -22.926 8.093 6.315 1.00 83.25 172 ILE A N 1
ATOM 1392 C CA . ILE A 1 172 ? -23.168 6.898 7.126 1.00 83.25 172 ILE A CA 1
ATOM 1393 C C . ILE A 1 172 ? -22.904 5.663 6.265 1.00 83.25 172 ILE A C 1
ATOM 1395 O O . ILE A 1 172 ? -23.546 5.474 5.236 1.00 83.25 172 ILE A O 1
ATOM 1399 N N . GLY A 1 173 ? -21.978 4.808 6.680 1.00 81.88 173 GLY A N 1
ATOM 1400 C CA . GLY A 1 173 ? -21.796 3.458 6.150 1.00 81.88 173 GLY A CA 1
ATOM 1401 C C . GLY A 1 173 ? -22.240 2.391 7.141 1.00 81.88 173 GLY A C 1
ATOM 1402 O O . GLY A 1 173 ? -22.853 2.691 8.163 1.00 81.88 173 GLY A O 1
ATOM 1403 N N . ALA A 1 174 ? -21.899 1.144 6.834 1.00 79.75 174 ALA A N 1
ATOM 1404 C CA . ALA A 1 174 ? -22.057 0.022 7.747 1.00 79.75 174 ALA A CA 1
ATOM 1405 C C . ALA A 1 174 ? -20.790 -0.835 7.719 1.00 79.75 174 ALA A C 1
ATOM 1407 O O . ALA A 1 174 ? -20.335 -1.221 6.641 1.00 79.75 174 ALA A O 1
ATOM 1408 N N . VAL A 1 175 ? -20.226 -1.109 8.891 1.00 79.44 175 VAL A N 1
ATOM 1409 C CA . VAL A 1 175 ? -19.027 -1.942 9.091 1.00 79.44 175 VAL A CA 1
ATOM 1410 C C . VAL A 1 175 ? -19.288 -2.847 10.308 1.00 79.44 175 VAL A C 1
ATOM 1412 O O . VAL A 1 175 ? -20.433 -2.994 10.736 1.00 79.44 175 VAL A O 1
ATOM 1415 N N . TRP A 1 176 ? -18.260 -3.473 10.879 1.00 75.75 176 TRP A N 1
ATOM 1416 C CA . TRP A 1 176 ? -18.367 -4.407 12.001 1.00 75.75 176 TRP A CA 1
ATOM 1417 C C . TRP A 1 176 ? -19.257 -3.960 13.174 1.00 75.75 176 TRP A C 1
ATOM 1419 O O . TRP A 1 176 ? -20.065 -4.775 13.618 1.00 75.75 176 TRP A O 1
ATOM 1429 N N . PRO A 1 177 ? -19.200 -2.707 13.671 1.00 71.12 177 PRO A N 1
ATOM 1430 C CA . PRO A 1 177 ? -20.057 -2.289 14.781 1.00 71.12 177 PRO A CA 1
ATOM 1431 C C . PRO A 1 177 ? -21.477 -1.860 14.352 1.00 71.12 177 PRO A C 1
ATOM 1433 O O . PRO A 1 177 ? -22.217 -1.335 15.182 1.00 71.12 177 PRO A O 1
ATOM 1436 N N . GLY A 1 178 ? -21.869 -2.056 13.087 1.00 75.62 178 GLY A N 1
ATOM 1437 C CA . GLY A 1 178 ? -23.138 -1.587 12.524 1.00 75.62 178 GLY A CA 1
ATOM 1438 C C . GLY A 1 178 ? -22.975 -0.273 11.762 1.00 75.62 178 GLY A C 1
ATOM 1439 O O . GLY A 1 178 ? -22.007 -0.109 11.021 1.00 75.62 178 GLY A O 1
ATOM 1440 N N . TYR A 1 179 ? -23.927 0.655 11.914 1.00 77.88 179 TYR A N 1
ATOM 1441 C CA . TYR A 1 179 ? -23.846 1.965 11.265 1.00 77.88 179 TYR A CA 1
ATOM 1442 C C . TYR A 1 179 ? -22.674 2.787 11.804 1.00 77.88 179 TYR A C 1
ATOM 1444 O O . TYR A 1 179 ? -22.518 2.960 13.013 1.00 77.88 179 TYR A O 1
ATOM 1452 N N . THR A 1 180 ? -21.859 3.312 10.894 1.00 77.94 180 THR A N 1
ATOM 1453 C CA . THR A 1 180 ? -20.629 4.039 11.221 1.00 77.94 180 THR A CA 1
ATOM 1454 C C . THR A 1 180 ? -20.460 5.269 10.353 1.00 77.94 180 THR A C 1
ATOM 1456 O O . THR A 1 180 ? -20.876 5.299 9.197 1.00 77.94 180 THR A O 1
ATOM 1459 N N . VAL A 1 181 ? -19.763 6.255 10.896 1.00 82.88 181 VAL A N 1
ATOM 1460 C CA . VAL A 1 181 ? -19.247 7.412 10.163 1.00 82.88 181 VAL A CA 1
ATOM 1461 C C . VAL A 1 181 ? -17.747 7.244 9.942 1.00 82.88 181 VAL A C 1
ATOM 1463 O O . VAL A 1 181 ? -17.077 6.534 10.694 1.00 82.88 181 VAL A O 1
ATOM 1466 N N . PHE A 1 182 ? -17.216 7.869 8.894 1.00 86.12 182 PHE A N 1
ATOM 1467 C CA . PHE A 1 182 ? -15.820 7.698 8.490 1.00 86.12 182 PHE A CA 1
ATOM 1468 C C . PHE A 1 182 ? -15.029 8.988 8.710 1.00 86.12 182 PHE A C 1
ATOM 1470 O O . PHE A 1 182 ? -15.523 10.048 8.327 1.00 86.12 182 PHE A O 1
ATOM 1477 N N . PRO A 1 183 ? -13.818 8.929 9.292 1.00 88.44 183 PRO A N 1
ATOM 1478 C CA . PRO A 1 183 ? -12.968 10.104 9.452 1.00 88.44 183 PRO A CA 1
ATOM 1479 C C . PRO A 1 183 ? -12.643 10.782 8.113 1.00 88.44 183 PRO A C 1
ATOM 1481 O O . PRO A 1 183 ? -12.310 10.110 7.135 1.00 88.44 183 PRO A O 1
ATOM 1484 N N . ASP A 1 184 ? -12.698 12.112 8.073 1.00 89.19 184 ASP A N 1
ATOM 1485 C CA . ASP A 1 184 ? -12.233 12.900 6.931 1.00 89.19 184 ASP A CA 1
ATOM 1486 C C . ASP A 1 184 ? -10.737 13.196 7.072 1.00 89.19 184 ASP A C 1
ATOM 1488 O O . ASP A 1 184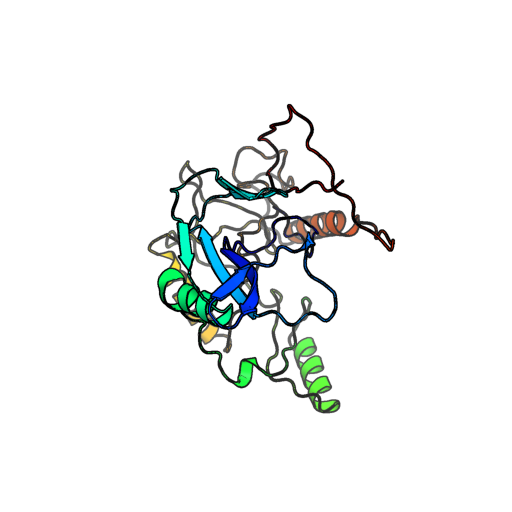 ? -10.342 14.200 7.663 1.00 89.19 184 ASP A O 1
ATOM 1492 N N . TRP A 1 185 ? -9.880 12.337 6.524 1.00 88.50 185 TRP A N 1
ATOM 1493 C CA . TRP A 1 185 ? -8.422 12.496 6.618 1.00 88.50 185 TRP A CA 1
ATOM 1494 C C . TRP A 1 185 ? -7.863 13.744 5.914 1.00 88.50 185 TRP A C 1
ATOM 1496 O O . TRP A 1 185 ? -6.692 14.074 6.110 1.00 88.50 185 TRP A O 1
ATOM 1506 N N . LEU A 1 186 ? -8.671 14.437 5.104 1.00 88.62 186 LEU A N 1
ATOM 1507 C CA . LEU A 1 186 ? -8.308 15.711 4.477 1.00 88.62 186 LEU A CA 1
ATOM 1508 C C . LEU A 1 186 ? -8.820 16.923 5.270 1.00 88.62 186 LEU A C 1
ATOM 1510 O O . LEU A 1 186 ? -8.380 18.047 5.020 1.00 88.62 186 LEU A O 1
ATOM 1514 N N . GLY A 1 187 ? -9.718 16.700 6.230 1.00 85.69 187 GLY A N 1
ATOM 1515 C CA . GLY A 1 187 ? -10.230 17.714 7.139 1.00 85.69 187 GLY A CA 1
ATOM 1516 C C . GLY A 1 187 ? -9.171 18.194 8.135 1.00 85.69 187 GLY A C 1
ATOM 1517 O O . GLY A 1 187 ? -8.293 17.444 8.568 1.00 85.69 187 GLY A O 1
ATOM 1518 N N . SER A 1 188 ? -9.268 19.460 8.548 1.00 86.69 188 SER A N 1
ATOM 1519 C CA . SER A 1 188 ? -8.288 20.088 9.447 1.00 86.69 188 SER A CA 1
ATOM 1520 C C . SER A 1 188 ? -8.268 19.499 10.859 1.00 86.69 188 SER A C 1
ATOM 1522 O O . SER A 1 188 ? -7.248 19.587 11.532 1.00 86.69 188 SER A O 1
ATOM 1524 N N . ASN A 1 189 ? -9.376 18.906 11.313 1.00 85.44 189 ASN A N 1
ATOM 1525 C CA . ASN A 1 189 ? -9.562 18.517 12.718 1.00 85.44 189 ASN A CA 1
ATOM 1526 C C . ASN A 1 189 ? -9.333 17.018 12.968 1.00 85.44 189 ASN A C 1
ATOM 1528 O O . ASN A 1 189 ? -9.175 16.590 14.112 1.00 85.44 189 ASN A O 1
ATOM 1532 N N . THR A 1 190 ? -9.329 16.209 11.910 1.00 86.06 190 THR A N 1
ATOM 1533 C CA . THR A 1 190 ? -9.366 14.746 12.016 1.00 86.06 190 THR A CA 1
ATOM 1534 C C . THR A 1 190 ? -8.076 14.172 12.578 1.00 86.06 190 THR A C 1
ATOM 1536 O O . THR A 1 190 ? -8.121 13.270 13.411 1.00 86.06 190 THR A O 1
ATOM 1539 N N . ASN A 1 191 ? -6.924 14.718 12.180 1.00 88.50 191 ASN A N 1
ATOM 1540 C CA . ASN A 1 191 ? -5.628 14.254 12.677 1.00 88.50 191 ASN A CA 1
ATOM 1541 C C . ASN A 1 191 ? -5.480 14.495 14.187 1.00 88.50 191 ASN A C 1
ATOM 1543 O O . ASN A 1 191 ? -5.110 13.577 14.917 1.00 88.50 191 ASN A O 1
ATOM 1547 N N . ASP A 1 192 ? -5.838 15.688 14.671 1.00 89.44 192 ASP A N 1
ATOM 1548 C CA . ASP A 1 192 ? -5.766 16.028 16.098 1.00 89.44 192 ASP A CA 1
ATOM 1549 C C . ASP A 1 192 ? -6.719 15.170 16.934 1.00 89.44 192 ASP A C 1
ATOM 1551 O O . ASP A 1 192 ? -6.352 14.664 18.000 1.00 89.44 192 ASP A O 1
ATOM 1555 N N . TRP A 1 193 ? -7.938 14.963 16.432 1.00 87.25 193 TRP A N 1
ATOM 1556 C CA . TRP A 1 193 ? -8.901 14.060 17.050 1.00 87.25 193 TRP A CA 1
ATOM 1557 C C . TRP A 1 193 ? -8.364 12.625 17.123 1.00 87.25 193 TRP A C 1
ATOM 1559 O O . TRP A 1 193 ? -8.368 12.029 18.200 1.00 87.25 193 TRP A O 1
ATOM 1569 N N . TRP A 1 194 ? -7.836 12.090 16.020 1.00 87.69 194 TRP A N 1
ATOM 1570 C CA . TRP A 1 194 ? -7.297 10.732 15.966 1.00 87.69 194 TRP A CA 1
ATOM 1571 C C . TRP A 1 194 ? -6.126 10.540 16.937 1.00 87.69 194 TRP A C 1
ATOM 1573 O O . TRP A 1 194 ? -6.113 9.587 17.716 1.00 87.69 194 TRP A O 1
ATOM 1583 N N . ILE A 1 195 ? -5.183 11.488 16.978 1.00 89.50 195 ILE A N 1
ATOM 1584 C CA . ILE A 1 195 ? -4.053 11.479 17.922 1.00 89.50 195 ILE A CA 1
ATOM 1585 C C . ILE A 1 195 ? -4.550 11.496 19.370 1.00 89.50 195 ILE A C 1
ATOM 1587 O O . ILE A 1 195 ? -4.036 10.754 20.215 1.00 89.50 195 ILE A O 1
ATOM 1591 N N . LYS A 1 196 ? -5.555 12.321 19.677 1.00 87.44 196 LYS A N 1
ATOM 1592 C CA . LYS A 1 196 ? -6.151 12.389 21.015 1.00 87.44 196 LYS A CA 1
ATOM 1593 C C . LYS A 1 196 ? -6.796 11.061 21.405 1.00 87.44 196 LYS A C 1
ATOM 1595 O O . LYS A 1 196 ? -6.554 10.585 22.513 1.00 87.44 196 LYS A O 1
ATOM 1600 N N . GLU A 1 197 ? -7.575 10.448 20.520 1.00 84.62 197 GLU A N 1
ATOM 1601 C CA . GLU A 1 197 ? -8.224 9.160 20.791 1.00 84.62 197 GLU A CA 1
ATOM 1602 C C . GLU A 1 197 ? -7.202 8.030 20.977 1.00 84.62 197 GLU A C 1
ATOM 1604 O O . GLU A 1 197 ? -7.321 7.245 21.924 1.00 84.62 197 GLU A O 1
ATOM 1609 N N . LEU A 1 198 ? -6.137 8.000 20.168 1.00 87.94 198 LEU A N 1
ATOM 1610 C CA . LEU A 1 198 ? -5.012 7.081 20.361 1.00 87.94 198 LEU A CA 1
ATOM 1611 C C . LEU A 1 198 ? -4.305 7.317 21.699 1.00 87.94 198 LEU A C 1
ATOM 1613 O O . LEU A 1 198 ? -4.002 6.361 22.408 1.00 87.94 198 LEU A O 1
ATOM 1617 N N . THR A 1 199 ? -4.097 8.575 22.089 1.00 88.81 199 THR A N 1
ATOM 1618 C CA . THR A 1 199 ? -3.451 8.936 23.361 1.00 88.81 199 THR A CA 1
ATOM 1619 C C . THR A 1 199 ? -4.289 8.491 24.559 1.00 88.81 199 THR A C 1
ATOM 1621 O O . THR A 1 199 ? -3.764 7.892 25.499 1.00 88.81 199 THR A O 1
ATOM 1624 N N . LEU A 1 200 ? -5.600 8.742 24.528 1.00 86.19 200 LEU A N 1
ATOM 1625 C CA . LEU A 1 200 ? -6.536 8.314 25.572 1.00 86.19 200 LEU A CA 1
ATOM 1626 C C . LEU A 1 200 ? -6.621 6.788 25.665 1.00 86.19 200 LEU A C 1
ATOM 1628 O O . LEU A 1 200 ? -6.680 6.239 26.766 1.00 86.19 200 LEU A O 1
ATOM 1632 N N . SER A 1 201 ? -6.603 6.102 24.524 1.00 84.81 201 SER A N 1
ATOM 1633 C CA . SER A 1 201 ? -6.595 4.638 24.473 1.00 84.81 201 SER A CA 1
ATOM 1634 C C . SER A 1 201 ? -5.291 4.085 25.042 1.00 84.81 201 SER A C 1
ATOM 1636 O O . SER A 1 201 ? -5.332 3.244 25.937 1.00 84.81 201 SER A O 1
ATOM 1638 N N . TYR A 1 202 ? -4.148 4.652 24.646 1.00 89.50 202 TYR A N 1
ATOM 1639 C CA . TYR A 1 202 ? -2.827 4.285 25.155 1.00 89.50 202 TYR A CA 1
ATOM 1640 C C . TYR A 1 202 ? -2.687 4.513 26.668 1.00 89.50 202 TYR A C 1
ATOM 1642 O O . TYR A 1 202 ? -1.949 3.812 27.361 1.00 89.50 202 TYR A O 1
ATOM 1650 N N . GLN A 1 203 ? -3.375 5.509 27.235 1.00 89.94 203 GLN A N 1
ATOM 1651 C CA . GLN A 1 203 ? -3.410 5.720 28.687 1.00 89.94 203 GLN A CA 1
ATOM 1652 C C . GLN A 1 203 ? -4.117 4.585 29.434 1.00 89.94 203 GLN A C 1
ATOM 1654 O O . GLN A 1 203 ? -3.741 4.306 30.570 1.00 89.94 203 GLN A O 1
ATOM 1659 N N . LYS A 1 204 ? -5.093 3.925 28.804 1.00 86.81 204 LYS A N 1
ATOM 1660 C CA . LYS A 1 204 ? -5.841 2.802 29.386 1.00 86.81 204 LYS A CA 1
ATOM 1661 C C . LYS A 1 204 ? -5.158 1.462 29.136 1.00 86.81 204 LYS A C 1
ATOM 1663 O O . LYS A 1 204 ? -5.036 0.665 30.058 1.00 86.81 204 LYS A O 1
ATOM 1668 N N . VAL A 1 205 ? -4.713 1.231 27.903 1.00 86.25 205 VAL A N 1
ATOM 1669 C CA . VAL A 1 205 ? -4.060 -0.003 27.459 1.00 86.25 205 VAL A CA 1
ATOM 1670 C C . VAL A 1 205 ? -2.846 0.383 26.629 1.00 86.25 205 VAL A C 1
ATOM 1672 O O . VAL A 1 205 ? -2.976 1.055 25.612 1.00 86.25 205 VAL A O 1
ATOM 1675 N N . LYS A 1 206 ? -1.656 -0.018 27.077 1.00 92.19 206 LYS A N 1
ATOM 1676 C CA . LYS A 1 206 ? -0.407 0.240 26.353 1.00 92.19 206 LYS A CA 1
ATOM 1677 C C . LYS A 1 206 ? -0.332 -0.677 25.131 1.00 92.19 206 LYS A C 1
ATOM 1679 O O . LYS A 1 206 ? -0.610 -1.864 25.255 1.00 92.19 206 LYS A O 1
ATOM 1684 N N . PHE A 1 207 ? 0.038 -0.121 23.981 1.00 91.62 207 PHE A N 1
ATOM 1685 C CA . PHE A 1 207 ? 0.243 -0.851 22.729 1.00 91.62 207 PHE A CA 1
ATOM 1686 C C . PHE A 1 207 ? 1.477 -0.315 21.995 1.00 91.62 207 PHE A C 1
ATOM 1688 O O . PHE A 1 207 ? 1.753 0.883 22.040 1.00 91.62 207 PHE A O 1
ATOM 1695 N N . ASP A 1 208 ? 2.196 -1.191 21.298 1.00 93.81 208 ASP A N 1
ATOM 1696 C CA . ASP A 1 208 ? 3.462 -0.860 20.622 1.00 93.81 208 ASP A CA 1
ATOM 1697 C C . ASP A 1 208 ? 3.299 -0.564 19.121 1.00 93.81 208 ASP A C 1
ATOM 1699 O O . ASP A 1 208 ? 4.232 -0.116 18.454 1.00 93.81 208 ASP A O 1
ATOM 1703 N N . GLY A 1 209 ? 2.098 -0.786 18.583 1.00 91.69 209 GLY A N 1
ATOM 1704 C CA . GLY A 1 209 ? 1.766 -0.572 17.181 1.00 91.69 209 GLY A CA 1
ATOM 1705 C C . GLY A 1 209 ? 0.259 -0.533 16.946 1.00 91.69 209 GLY A C 1
ATOM 1706 O O . GLY A 1 209 ? -0.533 -0.789 17.852 1.00 91.69 209 GLY A O 1
ATOM 1707 N N . LEU A 1 210 ? -0.129 -0.189 15.720 1.00 90.88 210 LEU A N 1
ATOM 1708 C CA . LEU A 1 210 ? -1.522 -0.115 15.290 1.00 90.88 210 LEU A CA 1
ATOM 1709 C C . LEU A 1 210 ? -1.703 -0.917 14.007 1.00 90.88 210 LEU A C 1
ATOM 1711 O O . LEU A 1 210 ? -0.923 -0.771 13.064 1.00 90.88 210 LEU A O 1
ATOM 1715 N N . TRP A 1 211 ? -2.772 -1.704 13.962 1.00 89.62 211 TRP A N 1
ATOM 1716 C CA . TRP A 1 211 ? -3.308 -2.241 12.722 1.00 89.62 211 TRP A CA 1
ATOM 1717 C C . TRP A 1 211 ? -4.363 -1.281 12.185 1.00 89.62 211 TRP A C 1
ATOM 1719 O O . TRP A 1 211 ? -5.295 -0.932 12.907 1.00 89.62 211 TRP A O 1
ATOM 1729 N N . ILE A 1 212 ? -4.224 -0.853 10.934 1.00 90.25 212 ILE A N 1
ATOM 1730 C CA . ILE A 1 212 ? -5.258 -0.092 10.236 1.00 90.25 212 ILE A CA 1
ATOM 1731 C C . ILE A 1 212 ? -5.840 -1.000 9.159 1.00 90.25 212 ILE A C 1
ATOM 1733 O O . ILE A 1 212 ? -5.119 -1.417 8.254 1.00 90.25 212 ILE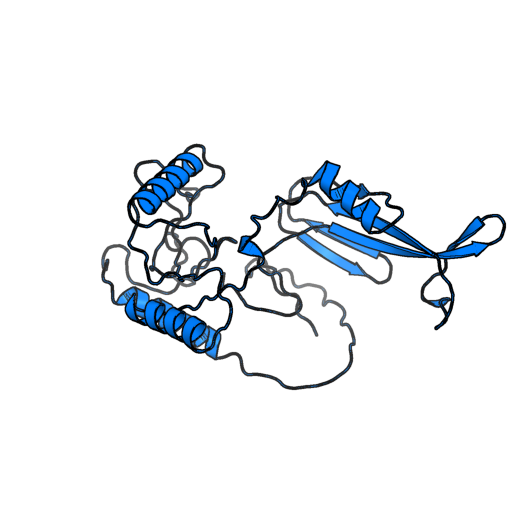 A O 1
ATOM 1737 N N . ASP A 1 213 ? -7.127 -1.296 9.283 1.00 85.25 213 ASP A N 1
ATOM 1738 C CA . ASP A 1 213 ? -7.878 -2.168 8.383 1.00 85.25 213 ASP A CA 1
ATOM 1739 C C . ASP A 1 213 ? -9.130 -1.448 7.851 1.00 85.25 213 ASP A C 1
ATOM 1741 O O . ASP A 1 213 ? -9.491 -0.373 8.345 1.00 85.25 213 ASP A O 1
ATOM 1745 N N . MET A 1 214 ? -9.783 -2.019 6.834 1.00 84.44 214 MET A N 1
ATOM 1746 C CA . MET A 1 214 ? -11.027 -1.515 6.228 1.00 84.44 214 MET A CA 1
ATOM 1747 C C . MET A 1 214 ? -10.895 -0.098 5.638 1.00 84.44 214 MET A C 1
ATOM 1749 O O . MET A 1 214 ? -11.856 0.677 5.604 1.00 84.44 214 MET A O 1
ATOM 1753 N N . SER A 1 215 ? -9.684 0.268 5.209 1.00 89.06 215 SER A N 1
ATOM 1754 C CA . SER A 1 215 ? -9.269 1.656 4.960 1.00 89.06 215 SER A CA 1
ATOM 1755 C C . SER A 1 215 ? -9.311 2.095 3.491 1.00 89.06 215 SER A C 1
ATOM 1757 O O . SER A 1 215 ? -8.822 3.170 3.150 1.00 89.06 215 SER A O 1
ATOM 1759 N N . GLU A 1 216 ? -9.965 1.322 2.622 1.00 88.06 216 GLU A N 1
ATOM 1760 C CA . GLU A 1 216 ? -10.177 1.665 1.212 1.00 88.06 216 GLU A CA 1
ATOM 1761 C C . GLU A 1 216 ? -10.967 2.969 0.980 1.00 88.06 216 GLU A C 1
ATOM 1763 O O . GLU A 1 216 ? -10.611 3.720 0.072 1.00 88.06 216 GLU A O 1
ATOM 1768 N N . VAL A 1 217 ? -12.056 3.328 1.680 1.00 87.00 217 VAL A N 1
ATOM 1769 C CA . VAL A 1 217 ? -12.724 2.777 2.881 1.00 87.00 217 VAL A CA 1
ATOM 1770 C C . VAL A 1 217 ? -13.786 1.708 2.577 1.00 87.00 217 VAL A C 1
ATOM 1772 O O . VAL A 1 217 ? -14.577 1.848 1.636 1.00 87.00 217 VAL A O 1
ATOM 1775 N N . SER A 1 218 ? -13.838 0.650 3.385 1.00 84.06 218 SER A N 1
ATOM 1776 C CA . SER A 1 218 ? -14.810 -0.435 3.216 1.00 84.06 218 SER A CA 1
ATOM 1777 C C . SER A 1 218 ? -16.162 -0.095 3.852 1.00 84.06 218 SER A C 1
ATOM 1779 O O . SER A 1 218 ? -16.251 0.554 4.894 1.00 84.06 218 SER A O 1
ATOM 1781 N N . SER A 1 219 ? -17.246 -0.514 3.197 1.00 83.19 219 SER A N 1
ATOM 1782 C CA . SER A 1 219 ? -18.614 -0.347 3.695 1.00 83.19 219 SER A CA 1
ATOM 1783 C C . SER A 1 219 ? -19.524 -1.407 3.091 1.00 83.19 219 SER A C 1
ATOM 1785 O O . SER A 1 219 ? -19.557 -1.615 1.868 1.00 83.19 219 SER A O 1
ATOM 1787 N N . PHE A 1 220 ? -20.322 -2.031 3.952 1.00 81.38 220 PHE A N 1
ATOM 1788 C CA . PHE A 1 220 ? -21.362 -2.980 3.574 1.00 81.38 220 PHE A CA 1
ATOM 1789 C C . PHE A 1 220 ? -22.556 -2.295 2.884 1.00 81.38 220 PHE A C 1
ATOM 1791 O O . PHE A 1 220 ? -23.357 -2.971 2.244 1.00 81.38 220 PHE A O 1
ATOM 1798 N N . CYS A 1 221 ? -22.640 -0.959 2.929 1.00 78.50 221 CYS A N 1
ATOM 1799 C CA . CYS A 1 221 ? -23.590 -0.171 2.141 1.00 78.50 221 CYS A CA 1
ATOM 1800 C C . CYS A 1 221 ? -23.094 0.059 0.699 1.00 78.50 221 CYS A C 1
ATOM 1802 O O . CYS A 1 221 ? -21.889 0.101 0.412 1.00 78.50 221 CYS A O 1
ATOM 1804 N N . VAL A 1 222 ? -24.031 0.276 -0.225 1.00 77.19 222 VAL A N 1
ATOM 1805 C CA . VAL A 1 222 ? -23.760 0.892 -1.529 1.00 77.19 222 VAL A CA 1
ATOM 1806 C C . VAL A 1 222 ? -23.968 2.398 -1.383 1.00 77.19 222 VAL A C 1
ATOM 1808 O O . VAL A 1 222 ? -25.092 2.887 -1.297 1.00 77.19 222 VAL A O 1
ATOM 1811 N N . GLY A 1 223 ? -22.864 3.144 -1.345 1.00 76.88 223 GLY A N 1
ATOM 1812 C CA . GLY A 1 223 ? -22.906 4.570 -1.024 1.00 76.88 223 GLY A CA 1
ATOM 1813 C C . GLY A 1 223 ? -23.214 4.817 0.458 1.00 76.88 223 GLY A C 1
ATOM 1814 O O . GLY A 1 223 ? -22.850 4.012 1.318 1.00 76.88 223 GLY A O 1
ATOM 1815 N N . SER A 1 224 ? -23.853 5.951 0.751 1.00 81.69 224 SER A N 1
ATOM 1816 C CA . SER A 1 224 ? -24.249 6.341 2.108 1.00 81.69 224 SER A CA 1
ATOM 1817 C C . SER A 1 224 ? -25.581 5.681 2.480 1.00 81.69 224 SER A C 1
ATOM 1819 O O . SER A 1 224 ? -26.596 5.911 1.816 1.00 81.69 224 SER A O 1
ATOM 1821 N N . CYS A 1 225 ? -25.602 4.891 3.552 1.00 75.06 225 CYS A N 1
ATOM 1822 C CA . CYS A 1 225 ? -26.801 4.264 4.111 1.00 75.06 225 CYS A CA 1
ATOM 1823 C C . CYS A 1 225 ? -27.843 5.287 4.604 1.00 75.06 225 CYS A C 1
ATOM 1825 O O . CYS A 1 225 ? -29.028 4.976 4.643 1.00 75.06 225 CYS A O 1
ATOM 1827 N N . GLY A 1 226 ? -27.432 6.525 4.908 1.00 61.69 226 GLY A N 1
ATOM 1828 C CA . GLY A 1 226 ? -28.335 7.631 5.257 1.00 61.69 226 GLY A CA 1
ATOM 1829 C C . GLY A 1 226 ? -28.988 8.337 4.058 1.00 61.69 226 GLY A C 1
ATOM 1830 O O . GLY A 1 226 ? -29.691 9.328 4.246 1.00 61.69 226 GLY A O 1
ATOM 1831 N N . SER A 1 227 ? -28.738 7.878 2.825 1.00 60.06 227 SER A N 1
ATOM 1832 C CA . SER A 1 227 ? -29.273 8.470 1.589 1.00 60.06 227 SER A CA 1
ATOM 1833 C C . SER A 1 227 ? -30.418 7.643 0.979 1.00 60.06 227 SER A C 1
ATOM 1835 O O . SER A 1 227 ? -30.649 6.497 1.354 1.00 60.06 227 SER A O 1
ATOM 1837 N N . THR A 1 228 ? -31.160 8.218 0.027 1.00 53.53 228 THR A N 1
ATOM 1838 C CA . THR A 1 228 ? -32.447 7.719 -0.512 1.00 53.53 228 THR A CA 1
ATOM 1839 C C . THR A 1 228 ? -32.411 6.373 -1.256 1.00 53.53 228 THR A C 1
ATOM 1841 O O . THR A 1 228 ? -33.431 5.955 -1.799 1.00 53.53 228 THR A O 1
ATOM 1844 N N . ASN A 1 229 ? -31.285 5.657 -1.280 1.00 53.31 229 ASN A N 1
ATOM 1845 C CA . ASN A 1 229 ? -31.133 4.389 -1.999 1.00 53.31 229 ASN A CA 1
ATOM 1846 C C . ASN A 1 229 ? -31.319 3.163 -1.080 1.00 53.31 229 ASN A C 1
ATOM 1848 O O . ASN A 1 229 ? -30.511 2.234 -1.061 1.00 53.31 229 ASN A O 1
ATOM 1852 N N . LEU A 1 230 ? -32.404 3.170 -0.298 1.00 53.88 230 LEU A N 1
ATOM 1853 C CA . LEU A 1 230 ? -32.735 2.137 0.697 1.00 53.88 230 LEU A CA 1
ATOM 1854 C C . LEU A 1 230 ? -32.928 0.738 0.086 1.00 53.88 230 LEU A C 1
ATOM 1856 O O . LEU A 1 230 ? -32.772 -0.258 0.778 1.00 53.88 230 LEU A O 1
ATOM 1860 N N . THR A 1 231 ? -33.240 0.645 -1.210 1.00 53.88 231 THR A N 1
ATOM 1861 C CA . THR A 1 231 ? -33.471 -0.625 -1.922 1.00 53.88 231 THR A CA 1
ATOM 1862 C C . THR A 1 231 ? -32.197 -1.392 -2.281 1.00 53.88 231 THR A C 1
ATOM 1864 O O . THR A 1 231 ? -32.286 -2.564 -2.635 1.00 53.88 231 THR A O 1
ATOM 1867 N N . GLN A 1 232 ? -31.024 -0.749 -2.238 1.00 52.78 232 GLN A N 1
ATOM 1868 C CA . GLN A 1 232 ? -29.720 -1.381 -2.515 1.00 52.78 232 GLN A CA 1
ATOM 1869 C C . GLN A 1 232 ? -28.869 -1.580 -1.256 1.00 52.78 232 GLN A C 1
ATOM 1871 O O . GLN A 1 232 ? -27.849 -2.266 -1.304 1.00 52.78 232 GLN A O 1
ATOM 1876 N N . ASN A 1 233 ? -29.288 -0.987 -0.141 1.00 54.69 233 ASN A N 1
ATOM 1877 C CA . ASN A 1 233 ? -28.662 -1.149 1.160 1.00 54.69 233 ASN A CA 1
ATOM 1878 C C . ASN A 1 233 ? -29.393 -2.253 1.935 1.00 54.69 233 ASN A C 1
ATOM 1880 O O . ASN A 1 233 ? -30.590 -2.447 1.711 1.00 54.69 233 ASN A O 1
ATOM 1884 N N . PRO A 1 234 ? -28.712 -2.998 2.824 1.00 49.66 234 PRO A N 1
ATOM 1885 C CA . PRO A 1 234 ? -29.407 -3.921 3.710 1.00 49.66 234 PRO A CA 1
ATOM 1886 C C . PRO A 1 234 ? -30.481 -3.129 4.460 1.00 49.66 234 PRO A C 1
ATOM 1888 O O . PRO A 1 234 ? -30.174 -2.158 5.149 1.00 49.66 234 PRO A O 1
ATOM 1891 N N . VAL A 1 235 ? -31.748 -3.495 4.252 1.00 42.34 235 VAL A N 1
ATOM 1892 C CA . VAL A 1 235 ? -32.883 -2.860 4.921 1.00 42.34 235 VAL A CA 1
ATOM 1893 C C . VAL A 1 235 ? -32.790 -3.228 6.398 1.00 42.34 235 VAL A C 1
ATOM 1895 O O . VAL A 1 235 ? -33.293 -4.265 6.818 1.00 42.34 235 VAL A O 1
ATOM 1898 N N . VAL A 1 236 ? -32.125 -2.391 7.185 1.00 41.38 236 VAL A N 1
ATOM 1899 C CA . VAL A 1 236 ? -32.391 -2.293 8.618 1.00 41.38 236 VAL A CA 1
ATOM 1900 C C . VAL A 1 236 ? -33.350 -1.120 8.764 1.00 41.38 236 VAL A C 1
ATOM 1902 O O . VAL A 1 236 ? -33.201 -0.118 8.063 1.00 41.38 236 VAL A O 1
ATOM 1905 N N . GLY A 1 237 ? -34.395 -1.311 9.568 1.00 37.47 237 GLY A N 1
ATOM 1906 C CA . GLY A 1 237 ? -35.553 -0.428 9.673 1.00 37.47 237 GLY A CA 1
ATOM 1907 C C . GLY A 1 237 ? -35.221 1.054 9.858 1.00 37.47 237 GLY A C 1
ATOM 1908 O O . GLY A 1 237 ? -34.088 1.453 10.113 1.00 37.47 237 GLY A O 1
ATOM 1909 N N . SER A 1 238 ? -36.253 1.879 9.691 1.00 33.44 238 SER A N 1
ATOM 1910 C CA . SER A 1 238 ? -36.229 3.326 9.908 1.00 33.44 238 SER A CA 1
ATOM 1911 C C . SER A 1 238 ? -35.282 3.759 11.031 1.00 33.44 238 SER A C 1
ATOM 1913 O O . SER A 1 238 ? -35.373 3.255 12.145 1.00 33.44 238 SER A O 1
ATOM 1915 N N . ILE A 1 239 ? -34.464 4.776 10.737 1.00 40.81 239 ILE A N 1
ATOM 1916 C CA . ILE A 1 239 ? -33.446 5.426 11.593 1.00 40.81 239 ILE A CA 1
ATOM 1917 C C . ILE A 1 239 ? -34.010 5.929 12.952 1.00 40.81 239 ILE A C 1
ATOM 1919 O O . ILE A 1 239 ? -33.274 6.438 13.790 1.00 40.81 239 ILE A O 1
ATOM 1923 N N . SER A 1 240 ? -35.313 5.786 13.206 1.00 34.38 240 SER A N 1
ATOM 1924 C CA . SER A 1 240 ? -35.963 6.125 14.473 1.00 34.38 240 SER A CA 1
ATOM 1925 C C . SER A 1 240 ? -35.969 5.008 15.516 1.00 34.38 240 SER A C 1
ATOM 1927 O O . SER A 1 240 ? -36.201 5.315 16.679 1.00 34.38 240 SER A O 1
ATOM 1929 N N . ASP A 1 241 ? -35.714 3.751 15.148 1.00 35.97 241 ASP A N 1
ATOM 1930 C CA . ASP A 1 241 ? -35.762 2.631 16.087 1.00 35.97 241 ASP A CA 1
ATOM 1931 C C . ASP A 1 241 ? -34.522 1.742 15.942 1.00 35.97 241 ASP A C 1
ATOM 1933 O O . ASP A 1 241 ? -34.217 1.262 14.857 1.00 35.97 241 ASP A O 1
ATOM 1937 N N . GLN A 1 242 ? -33.881 1.459 17.081 1.00 35.66 242 GLN A N 1
ATOM 1938 C CA . GLN A 1 242 ? -32.888 0.395 17.318 1.00 35.66 242 GLN A CA 1
ATOM 1939 C C . GLN A 1 242 ? -31.395 0.780 17.295 1.00 35.66 242 GLN A C 1
ATOM 1941 O O . GLN A 1 242 ? -30.581 0.261 16.539 1.00 35.66 242 GLN A O 1
ATOM 1946 N N . MET A 1 243 ? -30.993 1.559 18.307 1.00 36.94 243 MET A N 1
ATOM 1947 C CA . MET A 1 243 ? -29.769 1.254 19.067 1.00 36.94 243 MET A CA 1
ATOM 1948 C C . MET A 1 243 ? -30.008 -0.021 19.902 1.00 36.94 243 MET A C 1
ATOM 1950 O O . MET A 1 243 ? -30.207 0.057 21.112 1.00 36.94 243 MET A O 1
ATOM 1954 N N . ASN A 1 244 ? -30.049 -1.200 19.276 1.00 31.98 244 ASN A N 1
ATOM 1955 C CA . ASN A 1 244 ? -30.061 -2.461 20.016 1.00 31.98 244 ASN A CA 1
ATOM 1956 C C . ASN A 1 244 ? -29.069 -3.456 19.405 1.00 31.98 244 ASN A C 1
ATOM 1958 O O . ASN A 1 244 ? -29.039 -3.692 18.201 1.00 31.98 244 ASN A O 1
ATOM 1962 N N . VAL A 1 245 ? -28.240 -4.031 20.275 1.00 36.09 245 VAL A N 1
ATOM 1963 C CA . VAL A 1 245 ? -27.046 -4.850 19.984 1.00 36.09 245 VAL A CA 1
ATOM 1964 C C . VAL A 1 245 ? -27.352 -6.104 19.138 1.00 36.09 245 VAL A C 1
ATOM 1966 O O . VAL A 1 245 ? -26.451 -6.725 18.580 1.00 36.09 245 VAL A O 1
ATOM 1969 N N . THR A 1 246 ? -28.626 -6.467 18.992 1.00 33.75 246 THR A N 1
ATOM 1970 C CA . THR A 1 246 ? -29.103 -7.623 18.225 1.00 33.75 246 THR A CA 1
ATOM 1971 C C . THR A 1 246 ? -29.038 -7.443 16.707 1.00 33.75 246 THR A C 1
ATOM 1973 O O . THR A 1 246 ? -28.807 -8.427 16.007 1.00 33.75 246 THR A O 1
ATOM 1976 N N . ASP A 1 247 ? -29.156 -6.217 16.190 1.00 41.06 247 ASP A N 1
ATOM 1977 C CA . ASP A 1 247 ? -29.313 -6.000 14.742 1.00 41.06 247 ASP A CA 1
ATOM 1978 C C . ASP A 1 247 ? -27.983 -6.045 13.970 1.00 41.06 247 ASP A C 1
ATOM 1980 O O . ASP A 1 247 ? -27.943 -6.450 12.802 1.00 41.06 247 ASP A O 1
ATOM 1984 N N . ALA A 1 248 ? -26.872 -5.734 14.646 1.00 39.47 248 ALA A N 1
ATOM 1985 C CA . ALA A 1 248 ? -25.519 -5.853 14.101 1.00 39.47 248 ALA A CA 1
ATOM 1986 C C . ALA A 1 248 ? -25.135 -7.318 13.820 1.00 39.47 248 ALA A C 1
ATOM 1988 O O . ALA A 1 248 ? -24.495 -7.611 12.812 1.00 39.47 248 ALA A O 1
ATOM 1989 N N . ALA A 1 249 ? -25.586 -8.261 14.656 1.00 36.34 249 ALA A N 1
ATOM 1990 C CA . ALA A 1 249 ? -25.332 -9.687 14.454 1.00 36.34 249 ALA A CA 1
ATOM 1991 C C . ALA A 1 249 ? -26.031 -10.226 13.193 1.00 36.34 249 ALA A C 1
ATOM 1993 O O . ALA A 1 249 ? -25.458 -11.038 12.467 1.00 36.34 249 ALA A O 1
ATOM 1994 N N . SER A 1 250 ? -27.236 -9.738 12.886 1.00 39.81 250 SER A N 1
ATOM 1995 C CA . SER A 1 250 ? -27.972 -10.077 11.660 1.00 39.81 250 SER A CA 1
ATOM 1996 C C . SER A 1 250 ? -27.327 -9.507 10.395 1.00 39.81 250 SER A C 1
ATOM 1998 O O . SER A 1 250 ? -27.288 -10.197 9.376 1.00 39.81 250 SER A O 1
ATOM 2000 N N . ALA A 1 251 ? -26.765 -8.295 10.456 1.00 39.69 251 ALA A N 1
ATOM 2001 C CA . ALA A 1 251 ? -26.016 -7.711 9.342 1.00 39.69 251 ALA A CA 1
ATOM 2002 C C . ALA A 1 251 ? -24.734 -8.512 9.042 1.00 39.69 251 ALA A C 1
ATOM 2004 O O . ALA A 1 251 ? -24.467 -8.852 7.887 1.00 39.69 251 ALA A O 1
ATOM 2005 N N . SER A 1 252 ? -23.998 -8.902 10.088 1.00 38.41 252 SER A N 1
ATOM 2006 C CA . SER A 1 252 ? -22.808 -9.756 9.989 1.00 38.41 252 SER A CA 1
ATOM 2007 C C . SER A 1 252 ? -23.142 -11.164 9.484 1.00 38.41 252 SER A C 1
ATOM 2009 O O . SER A 1 252 ? -22.455 -11.688 8.609 1.00 38.41 252 SER A O 1
ATOM 2011 N N . ALA A 1 253 ? -24.228 -11.771 9.971 1.00 35.69 253 ALA A N 1
ATOM 2012 C CA . ALA A 1 253 ? -24.664 -13.103 9.547 1.00 35.69 253 ALA A CA 1
ATOM 2013 C C . ALA A 1 253 ? -25.103 -13.137 8.073 1.00 35.69 253 ALA A C 1
ATOM 2015 O O . ALA A 1 253 ? -24.787 -14.089 7.354 1.00 35.69 253 ALA A O 1
ATOM 2016 N N . TYR A 1 254 ? -25.778 -12.087 7.596 1.00 37.75 254 TYR A N 1
ATOM 2017 C CA . TYR A 1 254 ? -26.141 -11.974 6.185 1.00 37.75 254 TYR A CA 1
ATOM 2018 C C . TYR A 1 254 ? -24.897 -11.779 5.307 1.00 37.75 254 TYR A C 1
ATOM 2020 O O . TYR A 1 254 ? -24.754 -12.481 4.309 1.00 37.75 254 TYR A O 1
ATOM 2028 N N . ALA A 1 255 ? -23.939 -10.937 5.709 1.00 40.47 255 ALA A N 1
ATOM 2029 C CA . ALA A 1 255 ? -22.680 -10.745 4.981 1.00 40.47 255 ALA A CA 1
ATOM 2030 C C . ALA A 1 255 ? -21.853 -12.042 4.852 1.00 40.47 255 ALA A C 1
ATOM 2032 O O . ALA A 1 255 ? -21.371 -12.366 3.764 1.00 40.47 255 ALA A O 1
ATOM 2033 N N . VAL A 1 256 ? -21.769 -12.837 5.927 1.00 38.56 256 VAL A N 1
ATOM 2034 C CA . VAL A 1 256 ? -21.103 -14.153 5.923 1.00 38.56 256 VAL A CA 1
ATOM 2035 C C . VAL A 1 256 ? -21.805 -15.138 4.983 1.00 38.56 256 VAL A C 1
ATOM 2037 O O . VAL A 1 256 ? -21.136 -15.898 4.285 1.00 38.56 256 VAL A O 1
ATOM 2040 N N . SER A 1 257 ? -23.139 -15.108 4.895 1.00 34.28 257 SER A N 1
ATOM 2041 C CA . SER A 1 257 ? -23.889 -15.999 3.997 1.00 34.28 257 SER A CA 1
ATOM 2042 C C . SER A 1 257 ? -23.621 -15.729 2.508 1.00 34.28 257 SER A C 1
ATOM 2044 O O . SER A 1 257 ? -23.582 -16.662 1.706 1.00 34.28 257 SER A O 1
ATOM 2046 N N . ILE A 1 258 ? -23.352 -14.473 2.138 1.00 40.03 258 ILE A N 1
ATOM 2047 C CA . ILE A 1 258 ? -23.009 -14.097 0.759 1.00 40.03 258 ILE A CA 1
ATOM 2048 C C . ILE A 1 258 ? -21.561 -14.508 0.448 1.00 40.03 258 ILE A C 1
ATOM 2050 O O . ILE A 1 258 ? -21.287 -15.007 -0.640 1.00 40.03 258 ILE A O 1
ATOM 2054 N N . ALA A 1 259 ? -20.646 -14.382 1.415 1.00 36.22 259 ALA A N 1
ATOM 2055 C CA . ALA A 1 259 ? -19.259 -14.833 1.274 1.00 36.22 259 ALA A CA 1
ATOM 2056 C C . ALA A 1 259 ? -19.132 -16.371 1.194 1.00 36.22 259 ALA A C 1
ATOM 2058 O O . ALA A 1 259 ? -18.299 -16.890 0.454 1.00 36.22 259 ALA A O 1
ATOM 2059 N N . ALA A 1 260 ? -19.989 -17.111 1.903 1.00 33.22 260 ALA A N 1
ATOM 2060 C CA . ALA A 1 260 ? -19.948 -18.574 1.982 1.00 33.22 260 ALA A CA 1
ATOM 2061 C C . ALA A 1 260 ? -20.523 -19.311 0.753 1.00 33.22 260 ALA A C 1
ATOM 2063 O O . ALA A 1 260 ? -20.391 -20.530 0.659 1.00 33.22 260 ALA A O 1
ATOM 2064 N N . THR A 1 261 ? -21.152 -18.612 -0.199 1.00 33.78 261 THR A N 1
ATOM 2065 C CA . THR A 1 261 ? -21.743 -19.236 -1.405 1.00 33.78 261 THR A CA 1
ATOM 2066 C C . THR A 1 261 ? -20.788 -19.321 -2.603 1.00 33.78 261 THR A C 1
ATOM 2068 O O . THR A 1 261 ? -21.165 -19.839 -3.656 1.00 33.78 261 THR A O 1
ATOM 2071 N N . ALA A 1 262 ? -19.531 -18.890 -2.459 1.00 36.59 262 ALA A N 1
ATOM 2072 C CA . ALA A 1 262 ? -18.505 -19.064 -3.485 1.00 36.59 262 ALA A CA 1
ATOM 2073 C C . ALA A 1 262 ? -17.967 -20.511 -3.481 1.00 36.59 262 ALA A C 1
ATOM 2075 O O . ALA A 1 262 ? -17.083 -20.870 -2.705 1.00 36.59 262 ALA A O 1
ATOM 2076 N N . ALA A 1 263 ? -18.526 -21.364 -4.342 1.00 34.00 263 ALA A N 1
ATOM 2077 C CA . ALA A 1 263 ? -18.076 -22.747 -4.511 1.00 34.00 263 ALA A CA 1
ATOM 2078 C C . ALA A 1 263 ? -16.628 -22.825 -5.055 1.00 34.00 263 ALA A C 1
ATOM 2080 O O . ALA A 1 263 ? -16.265 -22.032 -5.928 1.00 34.00 263 ALA A O 1
ATOM 2081 N N . PRO A 1 264 ? -15.802 -23.797 -4.616 1.00 34.59 264 PRO A N 1
ATOM 2082 C CA . PRO A 1 264 ? -14.444 -23.948 -5.122 1.00 34.59 264 PRO A CA 1
ATOM 2083 C C . PRO A 1 264 ? -14.459 -24.691 -6.464 1.00 34.59 264 PRO A C 1
ATOM 2085 O O . PRO A 1 264 ? -14.958 -25.813 -6.558 1.00 34.59 264 PRO A O 1
ATOM 2088 N N . LEU A 1 265 ? -13.873 -24.097 -7.506 1.00 32.75 265 LEU A N 1
ATOM 2089 C CA . LEU A 1 265 ? -13.592 -24.791 -8.764 1.00 32.75 265 LEU A CA 1
ATOM 2090 C C . LEU A 1 265 ? -12.116 -25.193 -8.814 1.00 32.75 265 LEU A C 1
ATOM 2092 O O . LEU A 1 265 ? -11.220 -24.354 -8.826 1.00 32.75 265 LEU A O 1
ATOM 2096 N N . SER A 1 266 ? -11.885 -26.503 -8.858 1.00 39.41 266 SER A N 1
ATOM 2097 C CA . SER A 1 266 ? -10.596 -27.109 -9.185 1.00 39.41 266 SER A CA 1
ATOM 2098 C C . SER A 1 266 ? -10.455 -27.197 -10.703 1.00 39.41 266 SER A C 1
ATOM 2100 O O . SER A 1 266 ? -11.294 -27.829 -11.342 1.00 39.41 266 SER A O 1
ATOM 2102 N N . SER A 1 267 ? -9.403 -26.617 -11.289 1.00 33.09 267 SER A N 1
ATOM 2103 C CA . SER A 1 267 ? -8.800 -27.175 -12.508 1.00 33.09 267 SER A CA 1
ATOM 2104 C C . SER A 1 267 ? -7.398 -26.627 -12.775 1.00 33.09 267 SER A C 1
ATOM 2106 O O . SER A 1 267 ? -7.069 -25.478 -12.485 1.00 33.09 267 SER A O 1
ATOM 2108 N N . THR A 1 268 ? -6.573 -27.500 -13.334 1.00 36.97 268 THR A N 1
ATOM 2109 C CA . THR A 1 268 ? -5.220 -27.267 -13.822 1.00 36.97 268 THR A CA 1
ATOM 2110 C C . THR A 1 268 ? -5.234 -26.909 -15.320 1.00 36.97 268 THR A C 1
ATOM 2112 O O . THR A 1 268 ? -5.838 -27.619 -16.121 1.00 36.97 268 THR A O 1
ATOM 2115 N N . THR A 1 269 ? -4.406 -25.920 -15.696 1.00 29.59 269 THR A N 1
ATOM 2116 C CA . THR A 1 269 ? -3.710 -25.703 -17.002 1.00 29.59 269 THR A CA 1
ATOM 2117 C C . THR A 1 269 ? -4.248 -24.717 -18.077 1.00 29.59 269 THR A C 1
ATOM 2119 O O . THR A 1 269 ? -5.358 -24.835 -18.576 1.00 29.59 269 THR A O 1
ATOM 2122 N N . SER A 1 270 ? -3.296 -23.873 -18.536 1.00 30.25 270 SER A N 1
ATOM 2123 C CA . SER A 1 270 ? -3.077 -23.147 -19.822 1.00 30.25 270 SER A CA 1
ATOM 2124 C C . SER A 1 270 ? -3.929 -21.925 -20.236 1.00 30.25 270 SER A C 1
ATOM 2126 O O . SER A 1 270 ? -5.145 -21.986 -20.339 1.00 30.25 270 SER A O 1
ATOM 2128 N N . TYR A 1 271 ? -3.222 -20.824 -20.549 1.00 32.56 271 TYR A N 1
ATOM 2129 C CA . TYR A 1 271 ? -3.723 -19.474 -20.863 1.00 32.56 271 TYR A CA 1
ATOM 2130 C C . TYR A 1 271 ? -4.105 -19.260 -22.344 1.00 32.56 271 TYR A C 1
ATOM 2132 O O . TYR A 1 271 ? -3.280 -19.506 -23.225 1.00 32.56 271 TYR A O 1
ATOM 2140 N N . LEU A 1 272 ? -5.280 -18.663 -22.601 1.00 30.64 272 LEU A N 1
ATOM 2141 C CA . LEU A 1 272 ? -5.678 -17.975 -23.846 1.00 30.64 272 LEU A CA 1
ATOM 2142 C C . LEU A 1 272 ? -6.538 -16.730 -23.500 1.00 30.64 272 LEU A C 1
ATOM 2144 O O . LEU A 1 272 ? -7.250 -16.745 -22.507 1.00 30.64 272 LEU A O 1
ATOM 2148 N N . ARG A 1 273 ? -6.424 -15.645 -24.289 1.00 29.28 273 ARG A N 1
ATOM 2149 C CA . ARG A 1 273 ? -6.973 -14.280 -24.053 1.00 29.28 273 ARG A CA 1
ATOM 2150 C C . ARG A 1 273 ? -8.203 -13.994 -24.940 1.00 29.28 273 ARG A C 1
ATOM 2152 O O . ARG A 1 273 ? -8.124 -14.264 -26.138 1.00 29.28 273 ARG A O 1
ATOM 2159 N N . THR A 1 274 ? -9.261 -13.342 -24.430 1.00 31.12 274 THR A N 1
ATOM 2160 C CA . THR A 1 274 ? -10.419 -12.879 -25.243 1.00 31.12 274 THR A CA 1
ATOM 2161 C C . THR A 1 274 ? -10.390 -11.398 -25.667 1.00 31.12 274 THR A C 1
ATOM 2163 O O . THR A 1 274 ? -9.596 -10.586 -25.189 1.00 31.12 274 THR A O 1
ATOM 2166 N N . THR A 1 275 ? -11.247 -11.062 -26.646 1.00 31.75 275 THR A N 1
ATOM 2167 C CA . THR A 1 275 ? -11.372 -9.748 -27.315 1.00 31.75 275 THR A CA 1
ATOM 2168 C C . THR A 1 275 ? -12.714 -9.077 -26.936 1.00 31.75 275 THR A C 1
ATOM 2170 O O . THR A 1 275 ? -13.707 -9.796 -26.842 1.00 31.75 275 THR A O 1
ATOM 2173 N N . PRO A 1 276 ? -12.807 -7.740 -26.741 1.00 37.06 276 PRO A N 1
ATOM 2174 C CA . PRO A 1 276 ? -14.003 -7.096 -26.170 1.00 37.06 276 PRO A CA 1
ATOM 2175 C C . PRO A 1 276 ? -15.193 -6.943 -27.137 1.00 37.06 276 PRO A C 1
ATOM 2177 O O . PRO A 1 276 ? -15.007 -6.592 -28.303 1.00 37.06 276 PRO A O 1
ATOM 2180 N N . THR A 1 277 ? -16.422 -7.078 -26.619 1.00 36.72 277 THR A N 1
ATOM 2181 C CA . THR A 1 277 ? -17.686 -6.845 -27.349 1.00 36.72 277 THR A CA 1
ATOM 2182 C C . THR A 1 277 ? -18.007 -5.344 -27.486 1.00 36.72 277 THR A C 1
ATOM 2184 O O . THR A 1 277 ? -18.126 -4.652 -26.470 1.00 36.72 277 THR A O 1
ATOM 2187 N N . PRO A 1 278 ? -18.202 -4.802 -28.705 1.00 29.61 278 PRO A N 1
ATOM 2188 C CA . PRO A 1 278 ? -18.574 -3.398 -28.893 1.00 29.61 278 PRO A CA 1
ATOM 2189 C C . PRO A 1 278 ? -19.997 -3.088 -28.396 1.00 29.61 278 PRO A C 1
ATOM 2191 O O . PRO A 1 278 ? -20.950 -3.742 -28.807 1.00 29.61 278 PRO A O 1
ATOM 2194 N N . GLY A 1 279 ? -20.151 -2.049 -27.563 1.00 37.31 279 GLY A N 1
ATOM 2195 C CA . GLY A 1 279 ? -21.456 -1.418 -27.286 1.00 37.31 279 GLY A CA 1
ATOM 2196 C C . GLY A 1 279 ? -21.947 -1.396 -25.832 1.00 37.31 279 GLY A C 1
ATOM 2197 O O . GLY A 1 279 ? -22.926 -0.711 -25.557 1.00 37.31 279 GLY A O 1
ATOM 2198 N N . ALA A 1 280 ? -21.280 -2.052 -24.878 1.00 34.88 280 ALA A N 1
ATOM 2199 C CA . ALA A 1 280 ? -21.692 -2.019 -23.469 1.00 34.88 280 ALA A CA 1
ATOM 2200 C C . ALA A 1 280 ? -20.860 -1.010 -22.651 1.00 34.88 280 ALA A C 1
ATOM 2202 O O . ALA A 1 280 ? -19.722 -1.283 -22.279 1.00 34.88 280 ALA A O 1
ATOM 2203 N N . ARG A 1 281 ? -21.428 0.166 -22.354 1.00 33.41 281 ARG A N 1
ATOM 2204 C CA . ARG A 1 281 ? -20.951 1.074 -21.291 1.00 33.41 281 ARG A CA 1
ATOM 2205 C C . ARG A 1 281 ? -22.104 1.307 -20.319 1.00 33.41 281 ARG A C 1
ATOM 2207 O O . ARG A 1 281 ? -22.954 2.151 -20.579 1.00 33.41 281 ARG A O 1
ATOM 2214 N N . ASN A 1 282 ? -22.163 0.532 -19.238 1.00 34.91 282 ASN A N 1
ATOM 2215 C CA . ASN A 1 282 ? -23.152 0.719 -18.177 1.00 34.91 282 ASN A CA 1
ATOM 2216 C C . ASN A 1 282 ? -22.463 1.311 -16.939 1.00 34.91 282 ASN A C 1
ATOM 2218 O O . ASN A 1 282 ? -21.512 0.728 -16.430 1.00 34.91 282 ASN A O 1
ATOM 2222 N N . ILE A 1 283 ? -22.937 2.479 -16.500 1.00 35.75 283 ILE A N 1
ATOM 2223 C CA . ILE A 1 283 ? -22.376 3.290 -15.409 1.00 35.75 283 ILE A CA 1
ATOM 2224 C C . ILE A 1 283 ? -22.946 2.920 -14.026 1.00 35.75 283 ILE A C 1
ATOM 2226 O O . ILE A 1 283 ? -22.481 3.433 -13.015 1.00 35.75 283 ILE A O 1
ATOM 2230 N N . ASN A 1 284 ? -23.940 2.025 -13.968 1.00 31.66 284 ASN A N 1
ATOM 2231 C CA . ASN A 1 284 ? -24.675 1.695 -12.739 1.00 31.66 284 ASN A CA 1
ATOM 2232 C C . ASN A 1 284 ? -24.089 0.509 -11.946 1.00 31.66 284 ASN A C 1
ATOM 2234 O O . ASN A 1 284 ? -24.644 0.127 -10.920 1.00 31.66 284 ASN A O 1
ATOM 2238 N N . TYR A 1 285 ? -22.962 -0.051 -12.393 1.00 33.16 285 TYR A N 1
ATOM 2239 C CA . TYR A 1 285 ? -22.172 -1.041 -11.658 1.00 33.16 285 TYR A CA 1
ATOM 2240 C C . TYR A 1 285 ? -20.709 -0.585 -11.659 1.00 33.16 285 TYR A C 1
ATOM 2242 O O . TYR A 1 285 ? -20.160 -0.298 -12.722 1.00 33.16 285 TYR A O 1
ATOM 2250 N N . SER A 1 286 ? -20.093 -0.468 -10.477 1.00 29.53 286 SER A N 1
ATOM 2251 C CA . SER A 1 286 ? -18.726 0.058 -10.340 1.00 29.53 286 SER A CA 1
ATOM 2252 C C . SER A 1 286 ? -17.735 -0.757 -11.199 1.00 29.53 286 SER A C 1
ATOM 2254 O O . SER A 1 286 ? -17.802 -1.990 -11.166 1.00 29.53 286 SER A O 1
ATOM 2256 N N . PRO A 1 287 ? -16.833 -0.129 -11.982 1.00 32.28 287 PRO A N 1
ATOM 2257 C CA . PRO A 1 287 ? -15.998 -0.788 -12.994 1.00 32.28 287 PRO A CA 1
ATOM 2258 C C . PRO A 1 287 ? -14.787 -1.511 -12.380 1.00 32.28 287 PRO A C 1
ATOM 2260 O O . PRO A 1 287 ? -13.633 -1.214 -12.675 1.00 32.28 287 PRO A O 1
ATOM 2263 N N . TYR A 1 288 ? -15.071 -2.485 -11.524 1.00 39.94 288 TYR A N 1
ATOM 2264 C CA . TYR A 1 288 ? -14.102 -3.305 -10.797 1.00 39.94 288 TYR A CA 1
ATOM 2265 C C . TYR A 1 288 ? -14.200 -4.791 -11.160 1.00 39.94 288 TYR A C 1
ATOM 2267 O O . TYR A 1 288 ? -13.839 -5.681 -10.395 1.00 39.94 288 TYR A O 1
ATOM 2275 N N . ALA A 1 289 ? -14.671 -5.070 -12.374 1.00 30.06 289 ALA A N 1
ATOM 2276 C CA . ALA A 1 289 ? -14.612 -6.394 -12.965 1.00 30.06 289 ALA A CA 1
ATOM 2277 C C . ALA A 1 289 ? -13.741 -6.339 -14.223 1.00 30.06 289 ALA A C 1
ATOM 2279 O O . ALA A 1 289 ? -14.204 -5.907 -15.281 1.00 30.06 289 ALA A O 1
ATOM 2280 N N . ILE A 1 290 ? -12.498 -6.824 -14.133 1.00 34.16 290 ILE A N 1
ATOM 2281 C CA . ILE A 1 290 ? -11.936 -7.524 -15.287 1.00 34.16 290 ILE A CA 1
ATOM 2282 C C . ILE A 1 290 ? -12.736 -8.819 -15.337 1.00 34.16 290 ILE A C 1
ATOM 2284 O O . ILE A 1 290 ? -12.712 -9.640 -14.420 1.00 34.16 290 ILE A O 1
ATOM 2288 N N . ASN A 1 291 ? -13.563 -8.936 -16.365 1.00 25.30 291 ASN A N 1
ATOM 2289 C CA . ASN A 1 291 ? -14.192 -10.198 -16.681 1.00 25.30 291 ASN A CA 1
ATOM 2290 C C . ASN A 1 291 ? -13.209 -10.937 -17.585 1.00 25.30 291 ASN A C 1
ATOM 2292 O O . ASN A 1 291 ? -13.063 -10.575 -18.753 1.00 25.30 291 ASN A O 1
ATOM 2296 N N . ASN A 1 292 ? -12.497 -11.911 -17.024 1.00 27.50 292 ASN A N 1
ATOM 2297 C CA . ASN A 1 292 ? -11.752 -12.867 -17.825 1.00 27.50 292 ASN A CA 1
ATOM 2298 C C . ASN A 1 292 ? -12.724 -13.903 -18.362 1.00 27.50 292 ASN A C 1
ATOM 2300 O O . ASN A 1 292 ? -13.278 -14.702 -17.606 1.00 27.50 292 ASN A O 1
ATOM 2304 N N . ILE A 1 293 ? -12.870 -13.902 -19.677 1.00 30.64 293 ILE A N 1
ATOM 2305 C CA . ILE A 1 293 ? -12.988 -15.150 -20.423 1.00 30.64 293 ILE A CA 1
ATOM 2306 C C . ILE A 1 293 ? -11.686 -15.288 -21.208 1.00 30.64 293 ILE A C 1
ATOM 2308 O O . ILE A 1 293 ? -11.148 -14.233 -21.630 1.00 30.64 293 ILE A O 1
#

Radius of gyration: 25.14 Å; chains: 1; bounding box: 69×47×60 Å